Protein AF-A0A523PNM7-F1 (afdb_monomer_lite)

Secondary structure (DSSP, 8-state):
-----------------------HHHHHHHHHHHHHHHHHHHHHT-HHHHHHHHHHHHHHHHTSTTT-HHHHHHHHHHHHHHHHHHHHSS--SPPPTTTTTTT---TT--S---S--HHHHHHHHHHHHHHHHHHHHHHHHHHTSHHHHHTS-GGGTT--HHHHHHHHHHHHHHHHHHTT-HHHHHHHHHH-GGGGSHHHHHHHHHHTT--TTTHHHHHHHHHHHHHHTT-TTHHHHHHHHHHHHHHTTS---HHHHHHHHHIIIIISSEEEE--STT---B--TTSSB-TTT-PBPPS-PEEEETTS---

Structure (mmCIF, N/CA/C/O backbone):
data_AF-A0A523PNM7-F1
#
_entry.id   AF-A0A523PNM7-F1
#
loop_
_atom_site.group_PDB
_atom_site.id
_atom_site.type_symbol
_atom_site.label_atom_id
_atom_site.label_alt_id
_atom_site.label_comp_id
_atom_site.label_asym_id
_atom_site.label_entity_id
_atom_site.label_seq_id
_atom_site.pdbx_PDB_ins_code
_atom_site.Cartn_x
_atom_site.Cartn_y
_atom_site.Cartn_z
_atom_site.occupancy
_atom_site.B_iso_or_equiv
_atom_site.auth_seq_id
_atom_site.auth_comp_id
_atom_site.auth_asym_id
_atom_site.auth_atom_id
_atom_site.pdbx_PDB_model_num
ATOM 1 N N . MET A 1 1 ? 8.641 17.217 83.304 1.00 40.41 1 MET A N 1
ATOM 2 C CA . MET A 1 1 ? 8.695 15.743 83.173 1.00 40.41 1 MET A CA 1
ATOM 3 C C . MET A 1 1 ? 7.380 15.283 82.571 1.00 40.41 1 MET A C 1
ATOM 5 O O . MET A 1 1 ? 6.355 15.874 82.876 1.00 40.41 1 MET A O 1
ATOM 9 N N . GLN A 1 2 ? 7.464 14.371 81.608 1.00 33.19 2 GLN A N 1
ATOM 10 C CA . GLN A 1 2 ? 6.496 14.139 80.532 1.00 33.19 2 GLN A CA 1
ATOM 11 C C . GLN A 1 2 ? 5.105 13.686 81.014 1.00 33.19 2 GLN A C 1
ATOM 13 O O . GLN A 1 2 ? 4.985 12.707 81.744 1.00 33.19 2 GLN A O 1
ATOM 18 N N . SER A 1 3 ? 4.064 14.370 80.529 1.00 30.59 3 SER A N 1
ATOM 19 C CA . SER A 1 3 ? 2.666 13.931 80.585 1.00 30.59 3 SER A CA 1
ATOM 20 C C . SER A 1 3 ? 2.386 12.959 79.438 1.00 30.59 3 SER A C 1
ATOM 22 O O . SER A 1 3 ? 2.404 13.348 78.272 1.00 30.59 3 SER A O 1
ATOM 24 N N . THR A 1 4 ? 2.101 11.698 79.753 1.00 37.62 4 THR A N 1
ATOM 25 C CA . THR A 1 4 ? 1.586 10.718 78.788 1.00 37.62 4 THR A CA 1
ATOM 26 C C . THR A 1 4 ? 0.067 10.845 78.674 1.00 37.62 4 THR A C 1
ATOM 28 O O . THR A 1 4 ? -0.669 10.388 79.550 1.00 37.62 4 THR A O 1
ATOM 31 N N . LEU A 1 5 ? -0.400 11.453 77.583 1.00 35.81 5 LEU A N 1
ATOM 32 C CA . LEU A 1 5 ? -1.793 11.406 77.135 1.00 35.81 5 LEU A CA 1
ATOM 33 C C . LEU A 1 5 ? -2.110 9.995 76.611 1.00 35.81 5 LEU A C 1
ATOM 35 O O . LEU A 1 5 ? -1.524 9.538 75.630 1.00 35.81 5 LEU A O 1
ATOM 39 N N . ARG A 1 6 ? -3.043 9.297 77.269 1.00 36.78 6 ARG A N 1
ATOM 40 C CA . ARG A 1 6 ? -3.642 8.052 76.769 1.00 36.78 6 ARG A CA 1
ATOM 41 C C . ARG A 1 6 ? -4.734 8.405 75.760 1.00 36.78 6 ARG A C 1
ATOM 43 O O . ARG A 1 6 ? -5.781 8.917 76.138 1.00 36.78 6 ARG A O 1
ATOM 50 N N . ILE A 1 7 ? -4.488 8.115 74.487 1.00 41.31 7 ILE A N 1
ATOM 51 C CA . ILE A 1 7 ? -5.500 8.175 73.430 1.00 41.31 7 ILE A CA 1
ATOM 52 C C . ILE A 1 7 ? -6.329 6.889 73.509 1.00 41.31 7 ILE A C 1
ATOM 54 O O . ILE A 1 7 ? -5.804 5.786 73.336 1.00 41.31 7 ILE A O 1
ATOM 58 N N . HIS A 1 8 ? -7.624 7.026 73.793 1.00 33.53 8 HIS A N 1
ATOM 59 C CA . HIS A 1 8 ? -8.592 5.944 73.653 1.00 33.53 8 HIS A CA 1
ATOM 60 C C . HIS A 1 8 ? -8.710 5.559 72.173 1.00 33.53 8 HIS A C 1
ATOM 62 O O . HIS A 1 8 ? -9.058 6.383 71.330 1.00 33.53 8 HIS A O 1
ATOM 68 N N . ARG A 1 9 ? -8.415 4.294 71.858 1.00 35.88 9 ARG A N 1
ATOM 69 C CA . ARG A 1 9 ? -8.684 3.692 70.549 1.00 35.88 9 ARG A CA 1
ATOM 70 C C . ARG A 1 9 ? -10.199 3.570 70.368 1.00 35.88 9 ARG A C 1
ATOM 72 O O . ARG A 1 9 ? -10.808 2.662 70.925 1.00 35.88 9 ARG A O 1
ATOM 79 N N . ALA A 1 10 ? -10.792 4.472 69.594 1.00 36.44 10 ALA A N 1
ATOM 80 C CA . ALA A 1 10 ? -12.058 4.197 68.929 1.00 36.44 10 ALA A CA 1
ATOM 81 C C . ALA A 1 10 ? -11.774 3.238 67.756 1.00 36.44 10 ALA A C 1
ATOM 83 O O . ALA A 1 10 ? -10.825 3.485 67.005 1.00 36.44 10 ALA A O 1
ATOM 84 N N . PRO A 1 11 ? -12.528 2.142 67.580 1.00 41.19 11 PRO A N 1
ATOM 85 C CA . PRO A 1 11 ? -12.438 1.361 66.358 1.00 41.19 11 PRO A CA 1
ATOM 86 C C . PRO A 1 11 ? -12.953 2.228 65.204 1.00 41.19 11 PRO A C 1
ATOM 88 O O . PRO A 1 11 ? -14.135 2.568 65.152 1.00 41.19 11 PRO A O 1
ATOM 91 N N . LEU A 1 12 ? -12.051 2.609 64.292 1.00 36.72 12 LEU A N 1
ATOM 92 C CA . LEU A 1 12 ? -12.436 3.083 62.969 1.00 36.72 12 LEU A CA 1
ATOM 93 C C . LEU A 1 12 ? -13.211 1.945 62.299 1.00 36.72 12 LEU A C 1
ATOM 95 O O . LEU A 1 12 ? -12.631 0.955 61.855 1.00 36.72 12 LEU A O 1
ATOM 99 N N . LEU A 1 13 ? -14.531 2.097 62.241 1.00 36.25 13 LEU A N 1
ATOM 100 C CA . LEU A 1 13 ? -15.354 1.474 61.219 1.00 36.25 13 LEU A CA 1
ATOM 101 C C . LEU A 1 13 ? -14.823 1.972 59.871 1.00 36.25 13 LEU A C 1
ATOM 103 O O . LEU A 1 13 ? -15.144 3.073 59.428 1.00 36.25 13 LEU A O 1
ATOM 107 N N . LEU A 1 14 ? -13.966 1.162 59.249 1.00 39.97 14 LEU A N 1
ATOM 108 C CA . LEU A 1 14 ? -13.729 1.195 57.814 1.00 39.97 14 LEU A CA 1
ATOM 109 C C . LEU A 1 14 ? -15.073 0.882 57.155 1.00 39.97 14 LEU A C 1
ATOM 111 O O . LEU A 1 14 ? -15.425 -0.273 56.926 1.00 39.97 14 LEU A O 1
ATOM 115 N N . LEU A 1 15 ? -15.851 1.935 56.907 1.00 39.12 15 LEU A N 1
ATOM 116 C CA . LEU A 1 15 ? -16.871 1.934 55.877 1.00 39.12 15 LEU A CA 1
ATOM 117 C C . LEU A 1 15 ? -16.143 1.581 54.585 1.00 39.12 15 LEU A C 1
ATOM 119 O O . LEU A 1 15 ? -15.464 2.417 53.988 1.00 39.12 15 LEU A O 1
ATOM 123 N N . GLY A 1 16 ? -16.243 0.306 54.214 1.00 37.16 16 GLY A N 1
ATOM 124 C CA . GLY A 1 16 ? -15.960 -0.177 52.879 1.00 37.16 16 GLY A CA 1
ATOM 125 C C . GLY A 1 16 ? -16.891 0.547 51.922 1.00 37.16 16 GLY A C 1
ATOM 126 O O . GLY A 1 16 ? -17.973 0.066 51.601 1.00 37.16 16 GLY A O 1
ATOM 127 N N . LEU A 1 17 ? -16.469 1.735 51.500 1.00 41.38 17 LEU A N 1
ATOM 128 C CA . LEU A 1 17 ? -16.899 2.308 50.247 1.00 41.38 17 LEU A CA 1
ATOM 129 C C . LEU A 1 17 ? -16.397 1.340 49.185 1.00 41.38 17 LEU A C 1
ATOM 131 O O . LEU A 1 17 ? -15.216 1.325 48.840 1.00 41.38 17 LEU A O 1
ATOM 135 N N . GLY A 1 18 ? -17.312 0.486 48.733 1.00 39.19 18 GLY A N 1
ATOM 136 C CA . GLY A 1 18 ? -17.208 -0.159 47.443 1.00 39.19 18 GLY A CA 1
ATOM 137 C C . GLY A 1 18 ? -17.038 0.936 46.402 1.00 39.19 18 GLY A C 1
ATOM 138 O O . GLY A 1 18 ? -18.014 1.497 45.912 1.00 39.19 18 GLY A O 1
ATOM 139 N N . LEU A 1 19 ? -15.784 1.264 46.100 1.00 44.28 19 LEU A N 1
ATOM 140 C CA . LEU A 1 19 ? -15.416 1.899 44.851 1.00 44.28 19 LEU A CA 1
ATOM 141 C C . LEU A 1 19 ? -15.602 0.820 43.795 1.00 44.28 19 LEU A C 1
ATOM 143 O O . LEU A 1 19 ? -14.748 -0.026 43.552 1.00 44.28 19 LEU A O 1
ATOM 147 N N . THR A 1 20 ? -16.837 0.814 43.316 1.00 43.56 20 THR A N 1
ATOM 148 C CA . THR A 1 20 ? -17.338 0.271 42.067 1.00 43.56 20 THR A CA 1
ATOM 149 C C . THR A 1 20 ? -16.229 -0.168 41.119 1.00 43.56 20 THR A C 1
ATOM 151 O O . THR A 1 20 ? -15.611 0.640 40.428 1.00 43.56 20 THR A O 1
ATOM 154 N N . SER A 1 21 ? -16.069 -1.482 41.042 1.00 41.66 21 SER A N 1
ATOM 155 C CA . SER A 1 21 ? -15.924 -2.224 39.798 1.00 41.66 21 SER A CA 1
ATOM 156 C C . SER A 1 21 ? -16.922 -1.728 38.726 1.00 41.66 21 SER A C 1
ATOM 158 O O . SER A 1 21 ? -17.871 -2.420 38.383 1.00 41.66 21 SER A O 1
ATOM 160 N N . CYS A 1 22 ? -16.729 -0.517 38.191 1.00 46.62 22 CYS A N 1
ATOM 161 C CA . CYS A 1 22 ? -17.092 -0.191 36.810 1.00 46.62 22 CYS A CA 1
ATOM 162 C C . CYS A 1 22 ? -15.998 -0.834 35.955 1.00 46.62 22 CYS A C 1
ATOM 164 O O . CYS A 1 22 ? -15.032 -0.201 35.543 1.00 46.62 22 CYS A O 1
ATOM 166 N N . THR A 1 23 ? -16.066 -2.160 35.917 1.00 58.69 23 THR A N 1
ATOM 167 C CA . THR A 1 23 ? -15.015 -3.097 35.537 1.00 58.69 23 THR A CA 1
ATOM 168 C C . THR A 1 23 ? -14.771 -3.071 34.046 1.00 58.69 23 THR A C 1
ATOM 170 O O . THR A 1 23 ? -15.678 -2.795 33.274 1.00 58.69 23 THR A O 1
ATOM 173 N N . THR A 1 24 ? -13.553 -3.408 33.644 1.00 62.44 24 THR A N 1
ATOM 174 C CA . THR A 1 24 ? -13.040 -3.536 32.273 1.00 62.44 24 THR A CA 1
ATOM 175 C C . THR A 1 24 ? -14.061 -4.020 31.219 1.00 62.44 24 THR A C 1
ATOM 177 O O . THR A 1 24 ? -14.050 -3.543 30.093 1.00 62.44 24 THR A O 1
ATOM 180 N N . GLU A 1 25 ? -15.002 -4.893 31.592 1.00 68.56 25 GLU A N 1
ATOM 181 C CA . GLU A 1 25 ? -16.123 -5.394 30.777 1.00 68.56 25 GLU A CA 1
ATOM 182 C C . GLU A 1 25 ? -17.063 -4.316 30.196 1.00 68.56 25 GLU A C 1
ATOM 184 O O . GLU A 1 25 ? -17.460 -4.398 29.030 1.00 68.56 25 GLU A O 1
ATOM 189 N N . ALA A 1 26 ? -17.388 -3.269 30.960 1.00 73.69 26 ALA A N 1
ATOM 190 C CA . ALA A 1 26 ? -18.226 -2.173 30.463 1.00 73.69 26 ALA A CA 1
ATOM 191 C C . ALA A 1 26 ? -17.493 -1.349 29.389 1.00 73.69 26 ALA A C 1
ATOM 193 O O . ALA A 1 26 ? -18.095 -0.951 28.394 1.00 73.69 26 ALA A O 1
ATOM 194 N N . LEU A 1 27 ? -16.181 -1.150 29.561 1.00 73.19 27 LEU A N 1
ATOM 195 C CA . LEU A 1 27 ? -15.323 -0.463 28.591 1.00 73.19 27 LEU A CA 1
ATOM 196 C C . LEU A 1 27 ? -15.089 -1.312 27.336 1.00 73.19 27 LEU A C 1
ATOM 198 O O . LEU A 1 27 ? -15.094 -0.780 26.231 1.00 73.19 27 LEU A O 1
ATOM 202 N N . PHE A 1 28 ? -14.948 -2.631 27.483 1.00 77.50 28 PHE A N 1
ATOM 203 C CA . PHE A 1 28 ? -14.867 -3.561 26.355 1.00 77.50 28 PHE A CA 1
ATOM 204 C C . PHE A 1 28 ? -16.107 -3.505 25.466 1.00 77.50 28 PHE A C 1
ATOM 206 O O . PHE A 1 28 ? -15.987 -3.429 24.241 1.00 77.50 28 PHE A O 1
ATOM 213 N N . THR A 1 29 ? -17.282 -3.507 26.097 1.00 82.06 29 THR A N 1
ATOM 214 C CA . THR A 1 29 ? -18.572 -3.423 25.408 1.00 82.06 29 THR A CA 1
ATOM 215 C C . THR A 1 29 ? -18.735 -2.072 24.710 1.00 82.06 29 THR A C 1
ATOM 217 O O . THR A 1 29 ? -19.130 -2.037 23.547 1.00 82.06 29 THR A O 1
ATOM 220 N N . ASP A 1 30 ? -18.367 -0.974 25.378 1.00 86.50 30 ASP A N 1
ATOM 221 C CA . ASP A 1 30 ? -18.393 0.378 24.803 1.00 86.50 30 ASP A CA 1
ATOM 222 C C . ASP A 1 30 ? -17.452 0.505 23.593 1.00 86.50 30 ASP A C 1
ATOM 224 O O . ASP A 1 30 ? -17.865 0.942 22.521 1.00 86.50 30 ASP A O 1
ATOM 228 N N . ASN A 1 31 ? -16.206 0.036 23.713 1.00 88.00 31 ASN A N 1
ATOM 229 C CA . ASN A 1 31 ? -15.241 0.081 22.614 1.00 88.00 31 ASN A CA 1
ATOM 230 C C . ASN A 1 31 ? -15.672 -0.782 21.423 1.00 88.00 31 ASN A C 1
ATOM 232 O O . ASN A 1 31 ? -15.505 -0.376 20.271 1.00 88.00 31 ASN A O 1
ATOM 236 N N . ARG A 1 32 ? -16.248 -1.962 21.686 1.00 89.19 32 ARG A N 1
ATOM 237 C CA . ARG A 1 32 ? -16.811 -2.824 20.642 1.00 89.19 32 ARG A CA 1
ATOM 238 C C . ARG A 1 32 ? -17.970 -2.122 19.935 1.00 89.19 32 ARG A C 1
ATOM 240 O O . ARG A 1 32 ? -18.012 -2.134 18.710 1.00 89.19 32 ARG A O 1
ATOM 247 N N . ALA A 1 33 ? -18.863 -1.468 20.680 1.00 90.19 33 ALA A N 1
ATOM 248 C CA . ALA A 1 33 ? -19.985 -0.716 20.120 1.00 90.19 33 ALA A CA 1
ATOM 249 C C . ALA A 1 33 ? -19.533 0.498 19.288 1.00 90.19 33 ALA A C 1
ATOM 251 O O . ALA A 1 33 ? -20.108 0.768 18.235 1.00 90.19 33 ALA A O 1
ATOM 252 N N . LYS A 1 34 ? -18.471 1.199 19.701 1.00 91.00 34 LYS A N 1
ATOM 253 C CA . LYS A 1 34 ? -17.864 2.284 18.911 1.00 91.00 34 LYS A CA 1
ATOM 254 C C . LYS A 1 34 ? -17.225 1.780 17.622 1.00 91.00 34 LYS A C 1
ATOM 256 O O . LYS A 1 34 ? -17.451 2.361 16.568 1.00 91.00 34 LYS A O 1
ATOM 261 N N . LEU A 1 35 ? -16.471 0.677 17.676 1.00 93.25 35 LEU A N 1
ATOM 262 C CA . LEU A 1 35 ? -15.915 0.053 16.469 1.00 93.25 35 LEU A CA 1
ATOM 263 C C . LEU A 1 35 ? -17.021 -0.389 15.510 1.00 93.25 35 LEU A C 1
ATOM 265 O O . LEU A 1 35 ? -16.916 -0.144 14.315 1.00 93.25 35 LEU A O 1
ATOM 269 N N . GLN A 1 36 ? -18.081 -0.998 16.040 1.00 94.56 36 GLN A N 1
ATOM 270 C CA . GLN A 1 36 ? -19.276 -1.367 15.285 1.00 94.56 36 GLN A CA 1
ATOM 271 C C . GLN A 1 36 ? -19.895 -0.144 14.593 1.00 94.56 36 GLN A C 1
ATOM 273 O O . GLN A 1 36 ? -20.106 -0.152 13.386 1.00 94.56 36 GLN A O 1
ATOM 278 N N . THR A 1 37 ? -20.109 0.934 15.349 1.00 94.44 37 THR A N 1
ATOM 279 C CA . THR A 1 37 ? -20.681 2.186 14.835 1.00 94.44 37 THR A CA 1
ATOM 280 C C . THR A 1 37 ? -19.815 2.768 13.719 1.00 94.44 37 THR A C 1
ATOM 282 O O . THR A 1 37 ? -20.331 3.121 12.663 1.00 94.44 37 THR A O 1
ATOM 285 N N . ALA A 1 38 ? -18.493 2.798 13.912 1.00 93.25 38 ALA A N 1
ATOM 286 C CA . ALA A 1 38 ? -17.559 3.266 12.896 1.00 93.25 38 ALA A CA 1
ATOM 287 C C . ALA A 1 38 ? -17.598 2.400 11.624 1.00 93.25 38 ALA A C 1
ATOM 289 O O . ALA A 1 38 ? -17.505 2.941 10.525 1.00 93.25 38 ALA A O 1
ATOM 290 N N . TYR A 1 39 ? -17.762 1.077 11.742 1.00 93.75 39 TYR A N 1
ATOM 291 C CA . TYR A 1 39 ? -17.967 0.200 10.582 1.00 93.75 39 TYR A CA 1
ATOM 292 C C . TYR A 1 39 ? -19.236 0.542 9.816 1.00 93.75 39 TYR A C 1
ATOM 294 O O . TYR A 1 39 ? -19.177 0.750 8.606 1.00 93.75 39 TYR A O 1
ATOM 302 N N . ASP A 1 40 ? -20.359 0.637 10.524 1.00 94.00 40 ASP A N 1
ATOM 303 C CA . ASP A 1 40 ? -21.653 0.918 9.906 1.00 94.00 40 ASP A CA 1
ATOM 304 C C . ASP A 1 40 ? -21.639 2.285 9.200 1.00 94.00 40 ASP A C 1
ATOM 306 O O . ASP A 1 40 ? -22.179 2.434 8.104 1.00 94.00 40 ASP A O 1
ATOM 310 N N . GLN A 1 41 ? -20.946 3.268 9.782 1.00 91.94 41 GLN A N 1
ATOM 311 C CA . GLN A 1 41 ? -20.722 4.585 9.185 1.00 91.94 41 GLN A CA 1
ATOM 312 C C . GLN A 1 41 ? -19.841 4.522 7.930 1.00 91.94 41 GLN A C 1
ATOM 314 O O . GLN A 1 41 ? -20.164 5.160 6.928 1.00 91.94 41 GLN A O 1
ATOM 319 N N . ILE A 1 42 ? -18.757 3.735 7.934 1.00 90.44 42 ILE A N 1
ATOM 320 C CA . ILE A 1 42 ? -17.926 3.514 6.736 1.00 90.44 42 ILE A CA 1
ATOM 321 C C . ILE A 1 42 ? -18.769 2.912 5.607 1.00 90.44 42 ILE A C 1
ATOM 323 O O . ILE A 1 42 ? -18.697 3.395 4.475 1.00 90.44 42 ILE A O 1
ATOM 327 N N . ASP A 1 43 ? -19.590 1.907 5.912 1.00 90.06 43 ASP A N 1
ATOM 328 C CA . ASP A 1 43 ? -20.467 1.254 4.936 1.00 90.06 43 ASP A CA 1
ATOM 329 C C . ASP A 1 43 ? -21.563 2.201 4.416 1.00 90.06 43 ASP A C 1
ATOM 331 O O . ASP A 1 43 ? -21.922 2.154 3.235 1.00 90.06 43 ASP A O 1
ATOM 335 N N . ALA A 1 44 ? -22.057 3.108 5.264 1.00 89.69 44 ALA A N 1
ATOM 336 C CA . ALA A 1 44 ? -23.005 4.159 4.894 1.00 89.69 44 ALA A CA 1
ATOM 337 C C . ALA A 1 44 ? -22.367 5.342 4.132 1.00 89.69 44 ALA A C 1
ATOM 339 O O . ALA A 1 44 ? -23.084 6.153 3.543 1.00 89.69 44 ALA A O 1
ATOM 340 N N . GLY A 1 45 ? -21.033 5.446 4.109 1.00 84.38 45 GLY A N 1
ATOM 341 C CA . GLY A 1 45 ? -20.297 6.573 3.526 1.00 84.38 45 GLY A CA 1
ATOM 342 C C . GLY A 1 45 ? -20.185 7.808 4.435 1.00 84.38 45 GLY A C 1
ATOM 343 O O . GLY A 1 45 ? -19.788 8.876 3.966 1.00 84.38 45 GLY A O 1
ATOM 344 N N . GLU A 1 46 ? -20.500 7.668 5.722 1.00 85.81 46 GLU A N 1
ATOM 345 C CA . GLU A 1 46 ? -20.389 8.676 6.790 1.00 85.81 46 GLU A CA 1
ATOM 346 C C . GLU A 1 46 ? -18.951 8.710 7.347 1.00 85.81 46 GLU A C 1
ATOM 348 O O . GLU A 1 46 ? -18.661 8.395 8.502 1.00 85.81 46 GLU A O 1
ATOM 353 N N . PHE A 1 47 ? -17.986 9.006 6.471 1.00 84.94 47 PHE A N 1
ATOM 354 C CA . PHE A 1 47 ? -16.566 8.829 6.786 1.00 84.94 47 PHE A CA 1
ATOM 355 C C . PHE A 1 47 ? -16.019 9.828 7.819 1.00 84.94 47 PHE A C 1
ATOM 357 O O . PHE A 1 47 ? -15.024 9.522 8.484 1.00 84.94 47 PHE A O 1
ATOM 364 N N . GLU A 1 48 ? -16.603 11.025 7.932 1.00 83.25 48 GLU A N 1
ATOM 365 C CA . GLU A 1 48 ? -16.168 12.036 8.908 1.00 83.25 48 GLU A CA 1
ATOM 366 C C . GLU A 1 48 ? -16.549 11.603 10.326 1.00 83.25 48 GLU A C 1
ATOM 368 O O . GLU A 1 48 ? -15.714 11.634 11.233 1.00 83.25 48 GLU A O 1
ATOM 373 N N . GLU A 1 49 ? -17.774 11.111 10.486 1.00 83.81 49 GLU A N 1
ATOM 374 C CA . GLU A 1 49 ? -18.300 10.539 11.717 1.00 83.81 49 GLU A CA 1
ATOM 375 C C . GLU A 1 49 ? -17.504 9.292 12.125 1.00 83.81 49 GLU A C 1
ATOM 377 O O . GLU A 1 49 ? -17.017 9.222 13.255 1.00 83.81 49 GLU A O 1
ATOM 382 N N . ALA A 1 50 ? -17.248 8.376 11.182 1.00 89.25 50 ALA A N 1
ATOM 383 C CA . ALA A 1 50 ? -16.421 7.196 11.439 1.00 89.25 50 ALA A CA 1
ATOM 384 C C . ALA A 1 50 ? -15.005 7.571 11.897 1.00 89.25 50 ALA A C 1
ATOM 386 O O . ALA A 1 50 ? -14.473 7.003 12.850 1.00 89.25 50 ALA A O 1
ATOM 387 N N . THR A 1 51 ? -14.382 8.553 11.237 1.00 87.81 51 THR A N 1
ATOM 388 C CA . THR A 1 51 ? -13.046 9.048 11.606 1.00 87.81 51 THR A CA 1
ATOM 389 C C . THR A 1 51 ? -13.035 9.569 13.042 1.00 87.81 51 THR A C 1
ATOM 391 O O . THR A 1 51 ? -12.126 9.246 13.807 1.00 87.81 51 THR A O 1
ATOM 394 N N . TRP A 1 52 ? -14.056 10.337 13.424 1.00 84.62 52 TRP A N 1
ATOM 395 C CA . TRP A 1 52 ? -14.184 10.890 14.767 1.00 84.62 52 TRP A CA 1
ATOM 396 C C . TRP A 1 52 ? -14.296 9.800 15.842 1.00 84.62 52 TRP A C 1
ATOM 398 O O . TRP A 1 52 ? -13.562 9.851 16.832 1.00 84.62 52 TRP A O 1
ATOM 408 N N . GLU A 1 53 ? -15.145 8.791 15.633 1.00 87.69 53 GLU A N 1
ATOM 409 C CA . GLU A 1 53 ? -15.293 7.654 16.556 1.00 87.69 53 GLU A CA 1
ATOM 410 C C . GLU A 1 53 ? -13.973 6.880 16.732 1.00 87.69 53 GLU A C 1
ATOM 412 O O . GLU A 1 53 ? -13.550 6.571 17.852 1.00 87.69 53 GLU A O 1
ATOM 417 N N . LEU A 1 54 ? -13.261 6.624 15.630 1.00 90.75 54 LEU A N 1
ATOM 418 C CA . LEU A 1 54 ? -11.983 5.905 15.639 1.00 90.75 54 LEU A CA 1
ATOM 419 C C . LEU A 1 54 ? -10.868 6.697 16.337 1.00 90.75 54 LEU A C 1
ATOM 421 O O . LEU A 1 54 ? -10.080 6.127 17.095 1.00 90.75 54 LEU A O 1
ATOM 425 N N . GLU A 1 55 ? -10.798 8.011 16.121 1.00 86.75 55 GLU A N 1
ATOM 426 C CA . GLU A 1 55 ? -9.848 8.882 16.816 1.00 86.75 55 GLU A CA 1
ATOM 427 C C . GLU A 1 55 ? -10.125 8.929 18.326 1.00 86.75 55 GLU A C 1
ATOM 429 O O . GLU A 1 55 ? -9.186 8.889 19.126 1.00 86.75 55 GLU A O 1
ATOM 434 N N . GLN A 1 56 ? -11.397 8.985 18.739 1.00 83.19 56 GLN A N 1
ATOM 435 C CA . GLN A 1 56 ? -11.757 8.939 20.158 1.00 83.19 56 GLN A CA 1
ATOM 436 C C . GLN A 1 56 ? -11.330 7.628 20.815 1.00 83.19 56 GLN A C 1
ATOM 438 O O . GLN A 1 56 ? -10.748 7.662 21.902 1.00 83.19 56 GLN A O 1
ATOM 443 N N . LEU A 1 57 ? -11.563 6.494 20.145 1.00 84.75 57 LEU A N 1
ATOM 444 C CA . LEU A 1 57 ? -11.097 5.184 20.598 1.00 84.75 57 LEU A CA 1
ATOM 445 C C . LEU A 1 57 ? -9.583 5.177 20.817 1.00 84.75 57 LEU A C 1
ATOM 447 O O . LEU A 1 57 ? -9.116 4.745 21.870 1.00 84.75 57 LEU A O 1
ATOM 451 N N . ILE A 1 58 ? -8.814 5.704 19.860 1.00 84.25 58 ILE A N 1
ATOM 452 C CA . ILE A 1 58 ? -7.354 5.786 19.965 1.00 84.25 58 ILE A CA 1
ATOM 453 C C . ILE A 1 58 ? -6.937 6.641 21.172 1.00 84.25 58 ILE A C 1
ATOM 455 O O . ILE A 1 58 ? -6.177 6.159 22.010 1.00 84.25 58 ILE A O 1
ATOM 459 N N . VAL A 1 59 ? -7.475 7.854 21.330 1.00 81.12 59 VAL A N 1
ATOM 460 C CA . VAL A 1 59 ? -7.111 8.764 22.437 1.00 81.12 59 VAL A CA 1
ATOM 461 C C . VAL A 1 59 ? -7.500 8.201 23.808 1.00 81.12 59 VAL A C 1
ATOM 463 O O . VAL A 1 59 ? -6.715 8.252 24.759 1.00 81.12 59 VAL A O 1
ATOM 466 N N . GLN A 1 60 ? -8.702 7.634 23.936 1.00 74.38 60 GLN A N 1
ATOM 467 C CA . GLN A 1 60 ? -9.157 7.012 25.184 1.00 74.38 60 GLN A CA 1
ATOM 468 C C . GLN A 1 60 ? -8.212 5.878 25.602 1.00 74.38 60 GLN A C 1
ATOM 470 O O . GLN A 1 60 ? -7.897 5.707 26.779 1.00 74.38 60 GLN A O 1
ATOM 475 N N . SER A 1 61 ? -7.700 5.146 24.620 1.00 67.94 61 SER A N 1
ATOM 476 C CA . SER A 1 61 ? -6.843 3.994 24.837 1.00 67.94 61 SER A CA 1
ATOM 477 C C . SER A 1 61 ? -5.393 4.318 25.225 1.00 67.94 61 SER A C 1
ATOM 479 O O . SER A 1 61 ? -4.706 3.454 25.771 1.00 67.94 61 SER A O 1
ATOM 481 N N . GLU A 1 62 ? -4.922 5.549 24.992 1.00 68.00 62 GLU A N 1
ATOM 482 C CA . GLU A 1 62 ? -3.597 6.003 25.447 1.00 68.00 62 GLU A CA 1
ATOM 483 C C . GLU A 1 62 ? -3.504 6.054 26.979 1.00 68.00 62 GLU A C 1
ATOM 485 O O . GLU A 1 62 ? -2.418 5.934 27.543 1.00 68.00 62 GLU A O 1
ATOM 490 N N . HIS A 1 63 ? -4.647 6.179 27.660 1.00 67.62 63 HIS A N 1
ATOM 491 C CA . HIS A 1 63 ? -4.731 6.255 29.117 1.00 67.62 63 HIS A CA 1
ATOM 492 C C . HIS A 1 63 ? -4.739 4.868 29.787 1.00 67.62 63 HIS A C 1
ATOM 494 O O . HIS A 1 63 ? -4.424 4.762 30.971 1.00 67.62 63 HIS A O 1
ATOM 500 N N . GLU A 1 64 ? -5.051 3.800 29.041 1.00 67.00 64 GLU A N 1
ATOM 501 C CA . GLU A 1 64 ? -5.066 2.408 29.520 1.00 67.00 64 GLU A CA 1
ATOM 502 C C . GLU A 1 64 ? -4.523 1.438 28.449 1.00 67.00 64 GLU A C 1
ATOM 504 O O . GLU A 1 64 ? -5.258 0.595 27.919 1.00 67.00 64 GLU A O 1
ATOM 509 N N . PRO A 1 65 ? -3.231 1.537 28.088 1.00 63.59 65 PRO A N 1
ATOM 510 C CA . PRO A 1 65 ? -2.755 0.955 26.847 1.00 63.59 65 PRO A CA 1
ATOM 511 C C . PRO A 1 65 ? -2.710 -0.574 26.817 1.00 63.59 65 PRO A C 1
ATOM 513 O O . PRO A 1 65 ? -2.829 -1.157 25.741 1.00 63.59 65 PRO A O 1
ATOM 516 N N . GLU A 1 66 ? -2.553 -1.213 27.970 1.00 66.62 66 GLU A N 1
ATOM 517 C CA . GLU A 1 66 ? -2.406 -2.669 28.085 1.00 66.62 66 GLU A CA 1
ATOM 518 C C . GLU A 1 66 ? -3.749 -3.412 28.038 1.00 66.62 66 GLU A C 1
ATOM 520 O O . GLU A 1 66 ? -3.781 -4.629 27.892 1.00 66.62 66 GLU A O 1
ATOM 525 N N . ARG A 1 67 ? -4.876 -2.698 28.158 1.00 67.00 67 ARG A N 1
ATOM 526 C CA . ARG A 1 67 ? -6.196 -3.323 28.318 1.00 67.00 67 ARG A CA 1
ATOM 527 C C . ARG A 1 67 ? -6.949 -3.561 27.012 1.00 67.00 67 ARG A C 1
ATOM 529 O O . ARG A 1 67 ? -7.840 -4.398 27.008 1.00 67.00 67 ARG A O 1
ATOM 536 N N . TYR A 1 68 ? -6.602 -2.882 25.913 1.00 78.69 68 TYR A N 1
ATOM 537 C CA . TYR A 1 68 ? -7.385 -2.918 24.661 1.00 78.69 68 TYR A CA 1
ATOM 538 C C . TYR A 1 68 ? -6.534 -3.034 23.378 1.00 78.69 68 TYR A C 1
ATOM 540 O O . TYR A 1 68 ? -6.812 -2.332 22.399 1.00 78.69 68 TYR A O 1
ATOM 548 N N . PRO A 1 69 ? -5.481 -3.874 23.336 1.00 86.38 69 PRO A N 1
ATOM 549 C CA . PRO A 1 69 ? -4.516 -3.857 22.235 1.00 86.38 69 PRO A CA 1
ATOM 550 C C . PRO A 1 69 ? -5.157 -4.156 20.870 1.00 86.38 69 PRO A C 1
ATOM 552 O O . PRO A 1 69 ? -4.860 -3.473 19.890 1.00 86.38 69 PRO A O 1
ATOM 555 N N . LEU A 1 70 ? -6.097 -5.106 20.813 1.00 89.19 70 LEU A N 1
ATOM 556 C CA . LEU A 1 70 ? -6.764 -5.516 19.576 1.00 89.19 70 LEU A CA 1
ATOM 557 C C . LEU A 1 70 ? -7.721 -4.440 19.027 1.00 89.19 70 LEU A C 1
ATOM 559 O O . LEU A 1 70 ? -7.622 -4.067 17.860 1.00 89.19 70 LEU A O 1
ATOM 563 N N . GLN A 1 71 ? -8.595 -3.876 19.867 1.00 90.12 71 GLN A N 1
ATOM 564 C CA . GLN A 1 71 ? -9.562 -2.845 19.456 1.00 90.12 71 GLN A CA 1
ATOM 565 C C . GLN A 1 71 ? -8.865 -1.564 18.971 1.00 90.12 71 GLN A C 1
ATOM 567 O O . GLN A 1 71 ? -9.244 -0.980 17.957 1.00 90.12 71 GLN A O 1
ATOM 572 N N . ARG A 1 72 ? -7.787 -1.165 19.651 1.00 89.19 72 ARG A N 1
ATOM 573 C CA . ARG A 1 72 ? -6.930 -0.046 19.241 1.00 89.19 72 ARG A CA 1
ATOM 574 C C . ARG A 1 72 ? -6.268 -0.260 17.896 1.00 89.19 72 ARG A C 1
ATOM 576 O O . ARG A 1 72 ? -6.223 0.646 17.067 1.00 89.19 72 ARG A O 1
ATOM 583 N N . TYR A 1 73 ? -5.709 -1.450 17.712 1.00 93.50 73 TYR A N 1
ATOM 584 C CA . TYR A 1 73 ? -5.048 -1.809 16.474 1.00 93.50 73 TYR A CA 1
ATOM 585 C C . TYR A 1 73 ? -6.039 -1.751 15.309 1.00 93.50 73 TYR A C 1
ATOM 587 O O . TYR A 1 73 ? -5.746 -1.138 14.283 1.00 93.50 73 TYR A O 1
ATOM 595 N N . VAL A 1 74 ? -7.237 -2.316 15.494 1.00 94.44 74 VAL A N 1
ATOM 596 C CA . VAL A 1 74 ? -8.323 -2.242 14.510 1.00 94.44 74 VAL A CA 1
ATOM 597 C C . VAL A 1 74 ? -8.712 -0.794 14.228 1.00 94.44 74 VAL A C 1
ATOM 599 O O . VAL A 1 74 ? -8.837 -0.431 13.060 1.00 94.44 74 VAL A O 1
ATOM 602 N N . ALA A 1 75 ? -8.827 0.052 15.257 1.00 93.81 75 ALA A N 1
ATOM 603 C CA . ALA A 1 75 ? -9.139 1.465 15.069 1.00 93.81 75 ALA A CA 1
ATOM 604 C C . ALA A 1 75 ? -8.075 2.187 14.223 1.00 93.81 75 ALA A C 1
ATOM 606 O O . ALA A 1 75 ? -8.405 2.882 13.262 1.00 93.81 75 ALA A O 1
ATOM 607 N N . ALA A 1 76 ? -6.789 1.966 14.518 1.00 93.94 76 ALA A N 1
ATOM 608 C CA . ALA A 1 76 ? -5.680 2.528 13.749 1.00 93.94 76 ALA A CA 1
ATOM 609 C C . ALA A 1 76 ? -5.656 2.020 12.296 1.00 93.94 76 ALA A C 1
ATOM 611 O O . ALA A 1 76 ? -5.397 2.794 11.371 1.00 93.94 76 ALA A O 1
ATOM 612 N N . TRP A 1 77 ? -5.956 0.737 12.080 1.00 96.06 77 TRP A N 1
ATOM 613 C CA . TRP A 1 77 ? -6.059 0.148 10.747 1.00 96.06 77 TRP A CA 1
ATOM 614 C C . TRP A 1 77 ? -7.221 0.731 9.936 1.00 96.06 77 TRP A C 1
ATOM 616 O O . TRP A 1 77 ? -7.003 1.152 8.799 1.00 96.06 77 TRP A O 1
ATOM 626 N N . LEU A 1 78 ? -8.419 0.833 10.514 1.00 95.00 78 LEU A N 1
ATOM 627 C CA . LEU A 1 78 ? -9.576 1.463 9.870 1.00 95.00 78 LEU A CA 1
ATOM 628 C C . LEU A 1 78 ? -9.313 2.927 9.529 1.00 95.00 78 LEU A C 1
ATOM 630 O O . LEU A 1 78 ? -9.560 3.355 8.403 1.00 95.00 78 LEU A O 1
ATOM 634 N N . LEU A 1 79 ? -8.736 3.677 10.466 1.00 93.56 79 LEU A N 1
ATOM 635 C CA . LEU A 1 79 ? -8.394 5.078 10.259 1.00 93.56 79 LEU A CA 1
ATOM 636 C C . LEU A 1 79 ? -7.377 5.243 9.115 1.00 93.56 79 LEU A C 1
ATOM 638 O O . LEU A 1 79 ? -7.530 6.109 8.251 1.00 93.56 79 LEU A O 1
ATOM 642 N N . ALA A 1 80 ? -6.367 4.367 9.051 1.00 93.69 80 ALA A N 1
ATOM 643 C CA . ALA A 1 80 ? -5.423 4.339 7.937 1.00 93.69 80 ALA A CA 1
ATOM 644 C C . ALA A 1 80 ? -6.106 3.993 6.602 1.00 93.69 80 ALA A C 1
ATOM 646 O O . ALA A 1 80 ? -5.743 4.577 5.579 1.00 93.69 80 ALA A O 1
ATOM 647 N N . ARG A 1 81 ? -7.092 3.082 6.589 1.00 92.56 81 ARG A N 1
ATOM 648 C CA . ARG A 1 81 ? -7.880 2.741 5.389 1.00 92.56 81 ARG A CA 1
ATOM 649 C C . ARG A 1 81 ? -8.667 3.937 4.873 1.00 92.56 81 ARG A C 1
ATOM 651 O O . ARG A 1 81 ? -8.476 4.328 3.724 1.00 92.56 81 ARG A O 1
ATOM 658 N N . ILE A 1 82 ? -9.462 4.562 5.740 1.00 91.06 82 ILE A N 1
ATOM 659 C CA . ILE A 1 82 ? -10.291 5.729 5.414 1.00 91.06 82 ILE A CA 1
ATOM 660 C C . ILE A 1 82 ? -9.435 6.850 4.814 1.00 91.06 82 ILE A C 1
ATOM 662 O O . ILE A 1 82 ? -9.741 7.373 3.742 1.00 91.06 82 ILE A O 1
ATOM 666 N N . HIS A 1 83 ? -8.305 7.183 5.446 1.00 89.62 83 HIS A N 1
ATOM 667 C CA . HIS A 1 83 ? -7.413 8.217 4.923 1.00 89.62 83 HIS A CA 1
ATOM 668 C C . HIS A 1 83 ? -6.655 7.799 3.660 1.00 89.62 83 HIS A C 1
ATOM 670 O O . HIS A 1 83 ? -6.369 8.648 2.811 1.00 89.62 83 HIS A O 1
ATOM 676 N N . THR A 1 84 ? -6.348 6.512 3.492 1.00 89.81 84 THR A N 1
ATOM 677 C CA . THR A 1 84 ? -5.751 6.000 2.252 1.00 89.81 84 THR A CA 1
ATOM 678 C C . THR A 1 84 ? -6.721 6.204 1.099 1.00 89.81 84 THR A C 1
ATOM 680 O O . THR A 1 84 ? -6.346 6.824 0.100 1.00 89.81 84 THR A O 1
ATOM 683 N N . ASP A 1 85 ? -7.976 5.798 1.274 1.00 86.44 85 ASP A N 1
ATOM 684 C CA . ASP A 1 85 ? -9.023 5.951 0.271 1.00 86.44 85 ASP A CA 1
ATOM 685 C C . ASP A 1 85 ? -9.349 7.425 0.009 1.00 86.44 85 ASP A C 1
ATOM 687 O O . ASP A 1 85 ? -9.440 7.819 -1.151 1.00 86.44 85 ASP A O 1
ATOM 691 N N . ALA A 1 86 ? -9.400 8.283 1.033 1.00 82.38 86 ALA A N 1
ATOM 692 C CA . ALA A 1 86 ? -9.589 9.726 0.846 1.00 82.38 86 ALA A CA 1
ATOM 693 C C . ALA A 1 86 ? -8.417 10.396 0.119 1.00 82.38 86 ALA A C 1
ATOM 695 O O . ALA A 1 86 ? -8.605 11.360 -0.623 1.00 82.38 86 ALA A O 1
ATOM 696 N N . SER A 1 87 ? -7.196 9.885 0.299 1.00 82.44 87 SER A N 1
ATOM 697 C CA . SER A 1 87 ? -6.020 10.402 -0.403 1.00 82.44 87 SER A CA 1
ATOM 698 C C . SER A 1 87 ? -5.929 9.936 -1.861 1.00 82.44 87 SER A C 1
ATOM 700 O O . SER A 1 87 ? -5.254 10.593 -2.667 1.00 82.44 87 SER A O 1
ATOM 702 N N . LEU A 1 88 ? -6.506 8.773 -2.184 1.00 78.06 88 LEU A N 1
ATOM 703 C CA . LEU A 1 88 ? -6.387 8.091 -3.480 1.00 78.06 88 LEU A CA 1
ATOM 704 C C . LEU A 1 88 ? -7.635 8.241 -4.360 1.00 78.06 88 LEU A C 1
ATOM 706 O O . LEU A 1 88 ? -7.514 8.215 -5.584 1.00 78.06 88 LEU A O 1
ATOM 710 N N . GLY A 1 89 ? -8.809 8.397 -3.752 1.00 65.62 89 GLY A N 1
ATOM 711 C CA . GLY A 1 89 ? -10.050 8.831 -4.378 1.00 65.62 89 GLY A CA 1
ATOM 712 C C . GLY A 1 89 ? -10.119 10.354 -4.433 1.00 65.62 89 GLY A C 1
ATOM 713 O O . GLY A 1 89 ? -9.271 11.058 -3.886 1.00 65.62 89 GLY A O 1
ATOM 714 N N . ARG A 1 90 ? -11.127 10.905 -5.115 1.00 59.03 90 ARG A N 1
ATOM 715 C CA . ARG A 1 90 ? -11.418 12.340 -4.972 1.00 59.03 90 ARG A CA 1
ATOM 716 C C . ARG A 1 90 ? -11.586 12.618 -3.476 1.00 59.03 90 ARG A C 1
ATOM 718 O O . ARG A 1 90 ? -12.316 11.854 -2.849 1.00 59.03 90 ARG A O 1
ATOM 725 N N . PRO A 1 91 ? -10.931 13.644 -2.915 1.00 60.53 91 PRO A N 1
ATOM 726 C CA . PRO A 1 91 ? -10.981 13.865 -1.481 1.00 60.53 91 PRO A CA 1
ATOM 727 C C . PRO A 1 91 ? -12.437 14.100 -1.061 1.00 60.53 91 PRO A C 1
ATOM 729 O O . PRO A 1 91 ? -13.050 15.090 -1.460 1.00 60.53 91 PRO A O 1
ATOM 732 N N . PHE A 1 92 ? -12.995 13.114 -0.357 1.00 63.31 92 PHE A N 1
ATOM 733 C CA . PHE A 1 92 ? -14.384 13.079 0.110 1.00 63.31 92 PHE A CA 1
ATOM 734 C C . PHE A 1 92 ? -14.493 13.456 1.586 1.00 63.31 92 PHE A C 1
ATOM 736 O O . PHE A 1 92 ? -15.536 13.929 2.015 1.00 63.31 92 PHE A O 1
ATOM 743 N N . LEU A 1 93 ? -13.405 13.283 2.335 1.00 58.31 93 LEU A N 1
ATOM 744 C CA . LEU A 1 93 ? -13.243 13.831 3.671 1.00 58.31 93 LEU A CA 1
ATOM 745 C C . LEU A 1 93 ? -12.797 15.282 3.555 1.00 58.31 93 LEU A C 1
ATOM 747 O O . LEU A 1 93 ? -11.874 15.588 2.791 1.00 58.31 93 LEU A O 1
ATOM 751 N N . THR A 1 94 ? -13.406 16.167 4.341 1.00 58.31 94 THR A N 1
ATOM 752 C CA . THR A 1 94 ? -12.762 17.442 4.659 1.00 58.31 94 THR A CA 1
ATOM 753 C C . THR A 1 94 ? -11.469 17.189 5.452 1.00 58.31 94 THR A C 1
ATOM 755 O O . THR A 1 94 ? -11.232 16.091 5.965 1.00 58.31 94 THR A O 1
ATOM 758 N N . GLU A 1 95 ? -10.554 18.166 5.492 1.00 54.19 95 GLU A N 1
ATOM 759 C CA . GLU A 1 95 ? -9.334 18.014 6.296 1.00 54.19 95 GLU A CA 1
ATOM 760 C C . GLU A 1 95 ? -9.734 17.735 7.748 1.00 54.19 95 GLU A C 1
ATOM 762 O O . GLU A 1 95 ? -10.372 18.581 8.374 1.00 54.19 95 GLU A O 1
ATOM 767 N N . SER A 1 96 ? -9.367 16.563 8.286 1.00 41.41 96 SER A N 1
ATOM 768 C CA . SER A 1 96 ? -9.577 16.298 9.710 1.00 41.41 96 SER A CA 1
ATOM 769 C C . SER A 1 96 ? -8.819 17.380 10.489 1.00 41.41 96 SER A C 1
ATOM 771 O O . SER A 1 96 ? -7.604 17.518 10.294 1.00 41.41 96 SER A O 1
ATOM 773 N N . PRO A 1 97 ? -9.478 18.115 11.405 1.00 41.78 97 PRO A N 1
ATOM 774 C CA . PRO A 1 97 ? -8.814 19.058 12.305 1.00 41.78 97 PRO A CA 1
ATOM 775 C C . PRO A 1 97 ? -7.665 18.417 13.104 1.00 41.78 97 PRO A C 1
ATOM 777 O O . PRO A 1 97 ? -6.821 19.123 13.655 1.00 41.78 97 PRO A O 1
ATOM 780 N N . ARG A 1 98 ? -7.635 17.078 13.174 1.00 43.19 98 ARG A N 1
ATOM 781 C CA . ARG A 1 98 ? -6.693 16.258 13.940 1.00 43.19 98 ARG A CA 1
ATOM 782 C C . ARG A 1 98 ? -5.712 15.444 13.094 1.00 43.19 98 ARG A C 1
ATOM 784 O O . ARG A 1 98 ? -4.707 14.984 13.631 1.00 43.19 98 ARG A O 1
ATOM 791 N N . ALA A 1 99 ? -5.868 15.397 11.766 1.00 39.69 99 ALA A N 1
ATOM 792 C CA . ALA A 1 99 ? -4.833 14.888 10.849 1.00 39.69 99 ALA A CA 1
ATOM 793 C C . ALA A 1 99 ? -3.517 15.704 10.901 1.00 39.69 99 ALA A C 1
ATOM 795 O O . ALA A 1 99 ? -2.523 15.327 10.281 1.00 39.69 99 ALA A O 1
ATOM 796 N N . GLY A 1 100 ? -3.497 16.803 11.667 1.00 39.03 100 GLY A N 1
ATOM 797 C CA . GLY A 1 100 ? -2.305 17.555 12.048 1.00 39.03 100 GLY A CA 1
ATOM 798 C C . GLY A 1 100 ? -1.856 17.418 13.511 1.00 39.03 100 GLY A C 1
ATOM 799 O O . GLY A 1 100 ? -0.830 17.990 13.842 1.00 39.03 100 GLY A O 1
ATOM 800 N N . THR A 1 101 ? -2.545 16.705 14.413 1.00 35.97 101 THR A N 1
ATOM 801 C CA . THR A 1 101 ? -2.292 16.831 15.872 1.00 35.97 101 THR A CA 1
ATOM 802 C C . THR A 1 101 ? -1.382 15.773 16.503 1.00 35.97 101 THR A C 1
ATOM 804 O O . THR A 1 101 ? -1.148 15.815 17.708 1.00 35.97 101 THR A O 1
ATOM 807 N N . GLY A 1 102 ? -0.788 14.872 15.723 1.00 34.59 102 GLY A N 1
ATOM 808 C CA . GLY A 1 102 ? 0.278 13.989 16.205 1.00 34.59 102 GLY A CA 1
ATOM 809 C C . GLY A 1 102 ? 1.657 14.619 15.996 1.00 34.59 102 GLY A C 1
ATOM 810 O O . GLY A 1 102 ? 2.256 14.421 14.946 1.00 34.59 102 GLY A O 1
ATOM 811 N N . VAL A 1 103 ? 2.171 15.355 16.991 1.00 35.09 103 VAL A N 1
ATOM 812 C CA . VAL A 1 103 ? 3.519 15.991 17.071 1.00 35.09 103 VAL A CA 1
ATOM 813 C C . VAL A 1 103 ? 3.676 17.395 16.449 1.00 35.09 103 VAL A C 1
ATOM 815 O O . VAL A 1 103 ? 4.604 18.109 16.826 1.00 35.09 103 VAL A O 1
ATOM 818 N N . PHE A 1 104 ? 2.743 17.895 15.634 1.00 34.47 104 PHE A N 1
ATOM 819 C CA . PHE A 1 104 ? 2.755 19.301 15.195 1.00 34.47 104 PHE A CA 1
ATOM 820 C C . PHE A 1 104 ? 1.511 20.042 15.678 1.00 34.47 104 PHE A C 1
ATOM 822 O O . PHE A 1 104 ? 0.490 20.094 15.010 1.00 34.47 104 PHE A O 1
ATOM 829 N N . SER A 1 105 ? 1.604 20.678 16.846 1.00 29.17 105 SER A N 1
ATOM 830 C CA . SER A 1 105 ? 0.634 21.703 17.235 1.00 29.17 105 SER A CA 1
ATOM 831 C C . SER A 1 105 ? 0.660 22.831 16.193 1.00 29.17 105 SER A C 1
ATOM 833 O O . SER A 1 105 ? 1.477 23.746 16.273 1.00 29.17 105 SER A O 1
ATOM 835 N N . LEU A 1 106 ? -0.228 22.777 15.198 1.00 35.41 106 LEU A N 1
ATOM 836 C CA . LEU A 1 106 ? -0.597 23.921 14.361 1.00 35.41 106 LEU A CA 1
ATOM 837 C C . LEU A 1 106 ? -1.533 24.835 15.165 1.00 35.41 106 LEU A C 1
ATOM 839 O O . LEU A 1 106 ? -2.658 25.132 14.772 1.00 35.41 106 LEU A O 1
ATOM 843 N N . GLN A 1 107 ? -1.061 25.302 16.321 1.00 29.06 107 GLN A N 1
ATOM 844 C CA . GLN A 1 107 ? -1.641 26.468 16.970 1.00 29.06 107 GLN A CA 1
ATOM 845 C C . GLN A 1 107 ? -1.350 27.685 16.085 1.00 29.06 107 GLN A C 1
ATOM 847 O O . GLN A 1 107 ? -0.252 28.236 16.117 1.00 29.06 107 GLN A O 1
ATOM 852 N N . GLY A 1 108 ? -2.338 28.094 15.282 1.00 32.09 108 GLY A N 1
ATOM 853 C CA . GLY A 1 108 ? -2.355 29.428 14.675 1.00 32.09 108 GLY A CA 1
ATOM 854 C C . GLY A 1 108 ? -2.642 29.549 13.178 1.00 32.09 108 GLY A C 1
ATOM 855 O O . GLY A 1 108 ? -2.431 30.641 12.657 1.00 32.09 108 GLY A O 1
ATOM 856 N N . MET A 1 109 ? -3.127 28.524 12.465 1.00 28.77 109 MET A N 1
ATOM 857 C CA . MET A 1 109 ? -3.581 28.741 11.079 1.00 28.77 109 MET A CA 1
ATOM 858 C C . MET A 1 109 ? -5.089 29.029 11.010 1.00 28.77 109 MET A C 1
ATOM 860 O O . MET A 1 109 ? -5.884 28.228 11.500 1.00 28.77 109 MET A O 1
ATOM 864 N N . PRO A 1 110 ? -5.501 30.173 10.429 1.00 32.44 110 PRO A N 1
ATOM 865 C CA . PRO A 1 110 ? -6.902 30.545 10.330 1.00 32.44 110 PRO A CA 1
ATOM 866 C C . PRO A 1 110 ? -7.659 29.588 9.402 1.00 32.44 110 PRO A C 1
ATOM 868 O O . PRO A 1 110 ? -7.240 29.299 8.282 1.00 32.44 110 PRO A O 1
ATOM 871 N N . SER A 1 111 ? -8.809 29.142 9.898 1.00 37.03 111 SER A N 1
ATOM 872 C CA . SER A 1 111 ? -9.798 28.247 9.296 1.00 37.03 111 SER A CA 1
ATOM 873 C C . SER A 1 111 ? -10.461 28.845 8.051 1.00 37.03 111 SER A C 1
ATOM 875 O O . SER A 1 111 ? -11.627 29.231 8.096 1.00 37.03 111 SER A O 1
ATOM 877 N N . ASN A 1 112 ? -9.723 28.981 6.948 1.00 32.41 112 ASN A N 1
ATOM 878 C CA . ASN A 1 112 ? -10.268 29.591 5.735 1.00 32.41 112 ASN A CA 1
ATOM 879 C C . ASN A 1 112 ? -9.721 29.018 4.419 1.00 32.41 112 ASN A C 1
ATOM 881 O O . ASN A 1 112 ? -9.537 29.767 3.464 1.00 32.41 112 ASN A O 1
ATOM 885 N N . HIS A 1 113 ? -9.515 27.702 4.307 1.00 35.47 113 HIS A N 1
ATOM 886 C CA . HIS A 1 113 ? -9.310 27.054 3.004 1.00 35.47 113 HIS A CA 1
ATOM 887 C C . HIS A 1 113 ? -10.233 25.843 2.826 1.00 35.47 113 HIS A C 1
ATOM 889 O O . HIS A 1 113 ? -9.992 24.742 3.295 1.00 35.47 113 HIS A O 1
ATOM 895 N N . SER A 1 114 ? -11.321 26.087 2.100 1.00 41.91 114 SER A N 1
ATOM 896 C CA . SER A 1 114 ? -12.397 25.174 1.712 1.00 41.91 114 SER A CA 1
ATOM 897 C C . SER A 1 114 ? -11.999 24.193 0.598 1.00 41.91 114 SER A C 1
ATOM 899 O O . SER A 1 114 ? -12.750 23.977 -0.356 1.00 41.91 114 SER A O 1
ATOM 901 N N . ARG A 1 115 ? -10.807 23.589 0.684 1.00 44.12 115 ARG A N 1
ATOM 902 C CA . ARG A 1 115 ? -10.423 22.477 -0.195 1.00 44.12 115 ARG A CA 1
ATOM 903 C C . ARG A 1 115 ? -9.659 21.413 0.586 1.00 44.12 115 ARG A C 1
ATOM 905 O O . ARG A 1 115 ? -8.625 21.747 1.150 1.00 44.12 115 ARG A O 1
ATOM 912 N N . PRO A 1 116 ? -10.110 20.153 0.565 1.00 52.28 116 PRO A N 1
ATOM 913 C CA . PRO A 1 116 ? -9.389 19.075 1.221 1.00 52.28 116 PRO A CA 1
ATOM 914 C C . PRO A 1 116 ? -8.012 18.842 0.581 1.00 52.28 116 PRO A C 1
ATOM 916 O O . PRO A 1 116 ? -7.914 18.598 -0.626 1.00 52.28 116 PRO A O 1
ATOM 919 N N . SER A 1 117 ? -6.938 18.947 1.374 1.00 59.09 117 SER A N 1
ATOM 920 C CA . SER A 1 117 ? -5.569 18.666 0.939 1.00 59.09 117 SER A CA 1
ATOM 921 C C . SER A 1 117 ? -5.273 17.164 0.963 1.00 59.09 117 SER A C 1
ATOM 923 O O . SER A 1 117 ? -5.242 16.548 2.033 1.00 59.09 117 SER A O 1
ATOM 925 N N . PRO A 1 118 ? -4.912 16.555 -0.183 1.00 68.31 118 PRO A N 1
ATOM 926 C CA . PRO A 1 118 ? -4.442 15.173 -0.222 1.00 68.31 118 PRO A CA 1
ATOM 927 C C . PRO A 1 118 ? -3.212 14.924 0.661 1.00 68.31 118 PRO A C 1
ATOM 929 O O . PRO A 1 118 ? -2.932 13.774 0.987 1.00 68.31 118 PRO A O 1
ATOM 932 N N . ILE A 1 119 ? -2.450 15.966 1.019 1.00 74.62 119 ILE A N 1
ATOM 933 C CA . ILE A 1 119 ? -1.253 15.853 1.862 1.00 74.62 119 ILE A CA 1
ATOM 934 C C . ILE A 1 119 ? -1.641 15.552 3.313 1.00 74.62 119 ILE A C 1
ATOM 936 O O . ILE A 1 119 ? -1.016 14.688 3.924 1.00 74.62 119 ILE A O 1
ATOM 940 N N . ALA A 1 120 ? -2.688 16.194 3.843 1.00 74.88 120 ALA A N 1
ATOM 941 C CA . ALA A 1 120 ? -3.144 15.976 5.216 1.00 74.88 120 ALA A CA 1
ATOM 942 C C . ALA A 1 120 ? -3.566 14.515 5.437 1.00 74.88 120 ALA A C 1
ATOM 944 O O . ALA A 1 120 ? -3.099 13.862 6.368 1.00 74.88 120 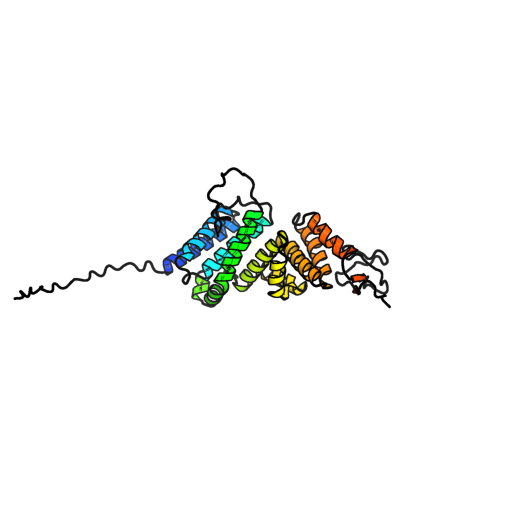ALA A O 1
ATOM 945 N N . HIS A 1 121 ? -4.351 13.954 4.514 1.00 81.69 121 HIS A N 1
ATOM 946 C CA . HIS A 1 121 ? -4.732 12.541 4.579 1.00 81.69 121 HIS A CA 1
ATOM 947 C C . HIS A 1 121 ? -3.532 11.603 4.439 1.00 81.69 121 HIS A C 1
ATOM 949 O O . HIS A 1 121 ? -3.458 10.605 5.141 1.00 81.69 121 HIS A O 1
ATOM 955 N N . GLN A 1 122 ? -2.547 11.928 3.599 1.00 83.25 122 GLN A N 1
ATOM 956 C CA . GLN A 1 122 ? -1.339 11.106 3.492 1.00 83.25 122 GLN A CA 1
ATOM 957 C C . GLN A 1 122 ? -0.502 11.115 4.782 1.00 83.25 122 GLN A C 1
ATOM 959 O O . GLN A 1 122 ? 0.041 10.075 5.154 1.00 83.25 122 GLN A O 1
ATOM 964 N N . MET A 1 123 ? -0.424 12.246 5.492 1.00 83.62 123 MET A N 1
ATOM 965 C CA . MET A 1 123 ? 0.212 12.299 6.815 1.00 83.62 123 MET A CA 1
ATOM 966 C C . MET A 1 123 ? -0.567 11.464 7.837 1.00 83.62 123 MET A C 1
ATOM 968 O O . MET A 1 123 ? 0.038 10.672 8.562 1.00 83.62 123 MET A O 1
ATOM 972 N N . ALA A 1 124 ? -1.899 11.552 7.829 1.00 84.12 124 ALA A N 1
ATOM 973 C CA . ALA A 1 124 ? -2.753 10.740 8.690 1.00 84.12 124 ALA A CA 1
ATOM 974 C C . ALA A 1 124 ? -2.577 9.231 8.433 1.00 84.12 124 ALA A C 1
ATOM 976 O O . ALA A 1 124 ? -2.414 8.473 9.384 1.00 84.12 124 ALA A O 1
ATOM 977 N N . VAL A 1 125 ? -2.469 8.796 7.168 1.00 90.44 125 VAL A N 1
ATOM 978 C CA . VAL A 1 125 ? -2.118 7.401 6.827 1.00 90.44 125 VAL A CA 1
ATOM 979 C C . VAL A 1 125 ? -0.808 6.989 7.494 1.00 90.44 125 VAL A C 1
ATOM 981 O O . VAL A 1 125 ? -0.748 5.940 8.133 1.00 90.44 125 VAL A O 1
ATOM 984 N N . THR A 1 126 ? 0.249 7.802 7.370 1.00 89.69 126 THR A N 1
ATOM 985 C CA . THR A 1 126 ? 1.553 7.464 7.963 1.00 89.69 126 THR A CA 1
ATOM 986 C C . THR A 1 126 ? 1.521 7.422 9.486 1.00 89.69 126 THR A C 1
ATOM 988 O O . THR A 1 126 ? 2.174 6.562 10.077 1.00 89.69 126 THR A O 1
ATOM 991 N N . TYR A 1 127 ? 0.748 8.305 10.118 1.00 88.69 127 TYR A N 1
ATOM 992 C CA . TYR A 1 127 ? 0.573 8.338 11.565 1.00 88.69 127 TYR A CA 1
ATOM 993 C C . TYR A 1 127 ? -0.177 7.097 12.062 1.00 88.69 127 TYR A C 1
ATOM 995 O O . TYR A 1 127 ? 0.373 6.326 12.849 1.00 88.69 127 TYR A O 1
ATOM 1003 N N . SER A 1 128 ? -1.375 6.834 11.535 1.00 90.31 128 SER A N 1
ATOM 1004 C CA . SER A 1 128 ? -2.211 5.706 11.958 1.00 90.31 128 SER A CA 1
ATOM 1005 C C . SER A 1 128 ? -1.541 4.358 11.691 1.00 90.31 128 SER A C 1
ATOM 1007 O O . SER A 1 128 ? -1.567 3.466 12.536 1.00 90.31 128 SER A O 1
ATOM 1009 N N . ALA A 1 129 ? -0.841 4.214 10.563 1.00 91.19 129 ALA A N 1
ATOM 1010 C CA . ALA A 1 129 ? -0.070 3.007 10.287 1.00 91.19 129 ALA A CA 1
ATOM 1011 C C . ALA A 1 129 ? 1.140 2.832 11.223 1.00 91.19 129 ALA A C 1
ATOM 1013 O O . ALA A 1 129 ? 1.491 1.701 11.568 1.00 91.19 129 ALA A O 1
ATOM 1014 N N . SER A 1 130 ? 1.756 3.930 11.678 1.00 90.25 130 SER A N 1
ATOM 1015 C CA . SER A 1 130 ? 2.824 3.878 12.684 1.00 90.25 130 SER A CA 1
ATOM 1016 C C . SER A 1 130 ? 2.293 3.435 14.049 1.00 90.25 130 SER A C 1
ATOM 1018 O O . SER A 1 130 ? 2.936 2.604 14.690 1.00 90.25 130 SER A O 1
ATOM 1020 N N . LEU A 1 131 ? 1.109 3.911 14.458 1.00 90.31 131 LEU A N 1
ATOM 1021 C CA . LEU A 1 131 ? 0.425 3.433 15.666 1.00 90.31 131 LEU A CA 1
ATOM 1022 C C . LEU A 1 131 ? 0.106 1.938 15.576 1.00 90.31 131 LEU A C 1
ATOM 1024 O O . LEU A 1 131 ? 0.471 1.174 16.466 1.00 90.31 131 LEU A O 1
ATOM 1028 N N . GLY A 1 132 ? -0.498 1.494 14.468 1.00 90.44 132 GLY A N 1
ATOM 1029 C CA . GLY A 1 132 ? -0.780 0.073 14.255 1.00 90.44 132 GLY A CA 1
ATOM 1030 C C . GLY A 1 132 ? 0.492 -0.776 14.338 1.00 90.44 132 GLY A C 1
ATOM 1031 O O . GLY A 1 132 ? 0.532 -1.759 15.070 1.00 90.44 132 GLY A O 1
ATOM 1032 N N . ARG A 1 133 ? 1.589 -0.345 13.698 1.00 91.56 133 ARG A N 1
ATOM 1033 C CA . ARG A 1 133 ? 2.889 -1.028 13.810 1.00 91.56 133 ARG A CA 1
ATOM 1034 C C . ARG A 1 133 ? 3.405 -1.090 15.251 1.00 91.56 133 ARG A C 1
ATOM 1036 O O . ARG A 1 133 ? 3.957 -2.117 15.634 1.00 91.56 133 ARG A O 1
ATOM 1043 N N . GLN A 1 134 ? 3.262 -0.016 16.028 1.00 90.88 134 GLN A N 1
ATOM 1044 C CA . GLN A 1 134 ? 3.676 0.016 17.433 1.00 90.88 134 GLN A CA 1
ATOM 1045 C C . GLN A 1 134 ? 2.906 -1.011 18.273 1.00 90.88 134 GLN A C 1
ATOM 1047 O O . GLN A 1 134 ? 3.483 -1.614 19.170 1.00 90.88 134 GLN A O 1
ATOM 1052 N N . TRP A 1 135 ? 1.624 -1.219 17.975 1.00 91.25 135 TRP A N 1
ATOM 1053 C CA . TRP A 1 135 ? 0.733 -2.094 18.746 1.00 91.25 135 TRP A CA 1
ATOM 1054 C C . TRP A 1 135 ? 0.610 -3.510 18.183 1.00 91.25 135 TRP A C 1
ATOM 1056 O O . TRP A 1 135 ? -0.133 -4.323 18.723 1.00 91.25 135 TRP A O 1
ATOM 1066 N N . PHE A 1 136 ? 1.321 -3.811 17.096 1.00 93.69 136 PHE A N 1
ATOM 1067 C CA . PHE A 1 136 ? 1.197 -5.068 16.365 1.00 93.69 136 PHE A CA 1
ATOM 1068 C C . PHE A 1 136 ? 1.446 -6.302 17.236 1.00 93.69 136 PHE A C 1
ATOM 1070 O O . PHE A 1 136 ? 0.684 -7.262 17.142 1.00 93.69 136 PHE A O 1
ATOM 1077 N N . THR A 1 137 ? 2.493 -6.288 18.065 1.00 93.06 137 THR A N 1
ATOM 1078 C CA . THR A 1 137 ? 2.849 -7.435 18.915 1.00 93.06 137 THR A CA 1
ATOM 1079 C C . THR A 1 137 ? 1.724 -7.743 19.897 1.00 93.06 137 THR A C 1
ATOM 1081 O O . THR A 1 137 ? 1.153 -8.828 19.839 1.00 93.06 137 THR A O 1
ATOM 1084 N N . ASP A 1 138 ? 1.330 -6.759 20.704 1.00 90.88 138 ASP A N 1
ATOM 1085 C CA . ASP A 1 138 ? 0.287 -6.917 21.721 1.00 90.88 138 ASP A CA 1
ATOM 1086 C C . ASP A 1 138 ? -1.062 -7.306 21.093 1.00 90.88 138 ASP A C 1
ATOM 1088 O O . ASP A 1 138 ? -1.798 -8.138 21.622 1.00 90.88 138 ASP A O 1
ATOM 1092 N N . ALA A 1 139 ? -1.396 -6.729 19.932 1.00 91.44 139 ALA A N 1
ATOM 1093 C CA . ALA A 1 139 ? -2.625 -7.053 19.216 1.00 91.44 139 ALA A CA 1
ATOM 1094 C C . ALA A 1 139 ? -2.603 -8.475 18.635 1.00 91.44 139 ALA A C 1
ATOM 1096 O O . ALA A 1 139 ? -3.620 -9.164 18.683 1.00 91.44 139 ALA A O 1
ATOM 1097 N N . SER A 1 140 ? -1.450 -8.931 18.133 1.00 92.31 140 SER A N 1
ATOM 1098 C CA . SER A 1 140 ? -1.268 -10.305 17.644 1.00 92.31 140 SER A CA 1
ATOM 1099 C C . SER A 1 140 ? -1.402 -11.321 18.776 1.00 92.31 140 SER A C 1
ATOM 1101 O O . SER A 1 140 ? -2.014 -12.367 18.594 1.00 92.31 140 SER A O 1
ATOM 1103 N N . GLU A 1 141 ? -0.851 -11.024 19.953 1.00 91.00 141 GLU A N 1
ATOM 1104 C CA . GLU A 1 141 ? -0.996 -11.885 21.129 1.00 91.00 141 GLU A CA 1
ATOM 1105 C C . GLU A 1 141 ? -2.465 -11.965 21.564 1.00 91.00 141 GLU A C 1
ATOM 1107 O O . GLU A 1 141 ? -2.996 -13.064 21.746 1.00 91.00 141 GLU A O 1
ATOM 1112 N N . ALA A 1 142 ? -3.155 -10.823 21.625 1.00 87.44 142 ALA A N 1
ATOM 1113 C CA . ALA A 1 142 ? -4.571 -10.765 21.976 1.00 87.44 142 ALA A CA 1
ATOM 1114 C C . ALA A 1 142 ? -5.480 -11.512 20.978 1.00 87.44 142 ALA A C 1
ATOM 1116 O O . ALA A 1 142 ? -6.412 -12.193 21.411 1.00 87.44 142 ALA A O 1
ATOM 1117 N N . GLU A 1 143 ? -5.193 -11.450 19.671 1.00 88.31 143 GLU A N 1
ATOM 1118 C CA . GLU A 1 143 ? -5.938 -12.145 18.602 1.00 88.31 143 GLU A CA 1
ATOM 1119 C C . GLU A 1 143 ? -6.023 -13.665 18.823 1.00 88.31 143 GLU A C 1
ATOM 1121 O O . GLU A 1 143 ? -7.016 -14.295 18.455 1.00 88.31 143 GLU A O 1
ATOM 1126 N N . THR A 1 144 ? -5.000 -14.262 19.444 1.00 83.94 144 THR A N 1
ATOM 1127 C CA . THR A 1 144 ? -4.935 -15.715 19.683 1.00 83.94 144 THR A CA 1
ATOM 1128 C C . THR A 1 144 ? -5.801 -16.195 20.850 1.00 83.94 144 THR A C 1
ATOM 1130 O O . THR A 1 144 ? -5.944 -17.402 21.060 1.00 83.94 144 THR A O 1
ATOM 1133 N N . THR A 1 145 ? -6.393 -15.274 21.612 1.00 80.75 145 THR A N 1
ATOM 1134 C CA . THR A 1 145 ? -7.245 -15.592 22.760 1.00 80.75 145 THR A CA 1
ATOM 1135 C C . THR A 1 145 ? -8.724 -15.586 22.362 1.00 80.75 145 THR A C 1
ATOM 1137 O O . THR A 1 145 ? -9.178 -14.716 21.620 1.00 80.75 145 THR A O 1
ATOM 1140 N N . ALA A 1 146 ? -9.507 -16.543 22.875 1.00 70.81 146 ALA A N 1
ATOM 1141 C CA . ALA A 1 146 ? -10.955 -16.589 22.628 1.00 70.81 146 ALA A CA 1
ATOM 1142 C C . ALA A 1 146 ? -11.673 -15.332 23.155 1.00 70.81 146 ALA A C 1
ATOM 1144 O O . ALA A 1 146 ? -12.632 -14.860 22.551 1.00 70.81 146 ALA A O 1
ATOM 1145 N N . GLU A 1 147 ? -11.172 -14.774 24.261 1.00 77.06 147 GLU A N 1
ATOM 1146 C CA . GLU A 1 147 ? -11.637 -13.504 24.814 1.00 77.06 147 GLU A CA 1
ATOM 1147 C C . GLU A 1 147 ? -11.365 -12.357 23.836 1.00 77.06 147 GLU A C 1
ATOM 1149 O O . GLU A 1 147 ? -12.303 -11.654 23.478 1.00 77.06 147 GLU A O 1
ATOM 1154 N N . GLY A 1 148 ? -10.142 -12.233 23.308 1.00 73.56 148 GLY A N 1
ATOM 1155 C CA . GLY A 1 148 ? -9.769 -11.192 22.347 1.00 73.56 148 GLY A CA 1
ATOM 1156 C C . GLY A 1 148 ? -10.684 -11.134 21.124 1.00 73.56 148 GLY A C 1
ATOM 1157 O O . GLY A 1 148 ? -11.173 -10.060 20.785 1.00 73.56 148 GLY A O 1
ATOM 1158 N N . GLN A 1 149 ? -10.993 -12.277 20.508 1.00 73.56 149 GLN A N 1
ATOM 1159 C CA . GLN A 1 149 ? -11.892 -12.320 19.345 1.00 73.56 149 GLN A CA 1
ATOM 1160 C C . GLN A 1 149 ? -13.318 -11.856 19.673 1.00 73.56 149 GLN A C 1
ATOM 1162 O O . GLN A 1 149 ? -13.926 -11.126 18.897 1.00 73.56 149 GLN A O 1
ATOM 1167 N N . SER A 1 150 ? -13.837 -12.186 20.862 1.00 80.06 150 SER A N 1
ATOM 1168 C CA . SER A 1 150 ? -15.180 -11.757 21.289 1.00 80.06 150 SER A CA 1
ATOM 1169 C C . SER A 1 150 ? -15.329 -10.237 21.487 1.00 80.06 150 SER A C 1
ATOM 1171 O O . SER A 1 150 ? -16.448 -9.723 21.599 1.00 80.06 150 SER A O 1
ATOM 1173 N N . LEU A 1 151 ? -14.205 -9.510 21.524 1.00 80.69 151 LEU A N 1
ATOM 1174 C CA . LEU A 1 151 ? -14.146 -8.057 21.699 1.00 80.69 151 LEU A CA 1
ATOM 1175 C C . LEU A 1 151 ? -14.250 -7.279 20.383 1.00 80.69 151 LEU A C 1
ATOM 1177 O O . LEU A 1 151 ? -14.355 -6.046 20.420 1.00 80.69 151 LEU A O 1
ATOM 1181 N N . LEU A 1 152 ? -14.216 -7.962 19.237 1.00 87.81 152 LEU A N 1
ATOM 1182 C CA . LEU A 1 152 ? -14.420 -7.347 17.931 1.00 87.81 152 LEU A CA 1
ATOM 1183 C C . LEU A 1 152 ? -15.904 -7.384 17.512 1.00 87.81 152 LEU A C 1
ATOM 1185 O O . LEU A 1 152 ? -16.656 -8.267 17.928 1.00 87.81 152 LEU A O 1
ATOM 1189 N N . PRO A 1 153 ? -16.373 -6.393 16.734 1.00 88.94 153 PRO A N 1
ATOM 1190 C CA . PRO A 1 153 ? -17.663 -6.459 16.041 1.00 88.94 153 PRO A CA 1
ATOM 1191 C C . PRO A 1 153 ? -17.777 -7.694 15.132 1.00 88.94 153 PRO A C 1
ATOM 1193 O O . PRO A 1 153 ? -16.770 -8.150 14.600 1.00 88.94 153 PRO A O 1
ATOM 1196 N N . GLU A 1 154 ? -18.994 -8.201 14.908 1.00 87.88 154 GLU A N 1
ATOM 1197 C CA . GLU A 1 154 ? -19.235 -9.418 14.097 1.00 87.88 154 GLU A CA 1
ATOM 1198 C C . GLU A 1 154 ? -18.857 -9.230 12.613 1.00 87.88 154 GLU A C 1
ATOM 1200 O O . GLU A 1 154 ? -18.481 -10.166 11.915 1.00 87.88 154 GLU A O 1
ATOM 1205 N N . GLN A 1 155 ? -18.859 -7.991 12.115 1.00 86.44 155 GLN A N 1
ATOM 1206 C CA . GLN A 1 155 ? -18.381 -7.644 10.767 1.00 86.44 155 GLN A CA 1
ATOM 1207 C C . GLN A 1 155 ? -16.884 -7.931 10.598 1.00 86.44 155 GLN A C 1
ATOM 1209 O O . GLN A 1 155 ? -16.375 -7.911 9.477 1.00 86.44 155 GLN A O 1
ATOM 1214 N N . LEU A 1 156 ? -16.174 -8.184 11.701 1.00 85.38 156 LEU A N 1
ATOM 1215 C CA . LEU A 1 156 ? -14.767 -8.541 11.727 1.00 85.38 156 LEU A CA 1
ATOM 1216 C C . LEU A 1 156 ? -14.497 -10.015 12.021 1.00 85.38 156 LEU A C 1
ATOM 1218 O O . LEU A 1 156 ? -13.360 -10.358 12.327 1.00 85.38 156 LEU A O 1
ATOM 1222 N N . ASP A 1 157 ? -15.471 -10.902 11.840 1.00 80.06 157 ASP A N 1
ATOM 1223 C CA . ASP A 1 157 ? -15.263 -12.343 12.040 1.00 80.06 157 ASP A CA 1
ATOM 1224 C C . ASP A 1 157 ? -14.155 -12.935 11.135 1.00 80.06 157 ASP A C 1
ATOM 1226 O O . ASP A 1 157 ? -13.474 -13.884 11.520 1.00 80.06 157 ASP A O 1
ATOM 1230 N N . GLU A 1 158 ? -13.925 -12.360 9.946 1.00 79.88 158 GLU A N 1
ATOM 1231 C CA . GLU A 1 158 ? -12.829 -12.747 9.034 1.00 79.88 158 GLU A CA 1
ATOM 1232 C C . GLU A 1 158 ? -11.562 -11.879 9.186 1.00 79.88 158 GLU A C 1
ATOM 1234 O O . GLU A 1 158 ? -10.610 -11.997 8.404 1.00 79.88 158 GLU A O 1
ATOM 1239 N N . PHE A 1 159 ? -11.535 -10.972 10.165 1.00 86.94 159 PHE A N 1
ATOM 1240 C CA . PHE A 1 159 ? -10.400 -10.088 10.395 1.00 86.94 159 PHE A CA 1
ATOM 1241 C C . PHE A 1 159 ? -9.144 -10.871 10.778 1.00 86.94 159 PHE A C 1
ATOM 1243 O O . PHE A 1 159 ? -9.187 -11.844 11.527 1.00 86.94 159 PHE A O 1
ATOM 1250 N N . SER A 1 160 ? -7.995 -10.391 10.298 1.00 91.94 160 SER A N 1
ATOM 1251 C CA . SER A 1 160 ? -6.700 -10.858 10.772 1.00 91.94 160 SER A CA 1
ATOM 1252 C C . SER A 1 160 ? -5.732 -9.702 10.993 1.00 91.94 160 SER A C 1
ATOM 1254 O O . SER A 1 160 ? -5.514 -8.869 10.109 1.00 91.94 160 SER A O 1
ATOM 1256 N N . ILE A 1 161 ? -5.039 -9.716 12.131 1.00 94.38 161 ILE A N 1
ATOM 1257 C CA . ILE A 1 161 ? -3.934 -8.804 12.439 1.00 94.38 161 ILE A CA 1
ATOM 1258 C C . ILE A 1 161 ? -2.837 -8.892 11.375 1.00 94.38 161 ILE A C 1
ATOM 1260 O O . ILE A 1 161 ? -2.245 -7.882 10.997 1.00 94.38 161 ILE A O 1
ATOM 1264 N N . ARG A 1 162 ? -2.581 -10.081 10.819 1.00 94.94 162 ARG A N 1
ATOM 1265 C CA . ARG A 1 162 ? -1.550 -10.252 9.786 1.00 94.94 162 ARG A CA 1
ATOM 1266 C C . ARG A 1 162 ? -1.921 -9.581 8.466 1.00 94.94 162 ARG A C 1
ATOM 1268 O O . ARG A 1 162 ? -1.049 -8.962 7.851 1.00 94.94 162 ARG A O 1
ATOM 1275 N N . SER A 1 163 ? -3.172 -9.699 8.016 1.00 95.50 163 SER A N 1
ATOM 1276 C CA . SER A 1 163 ? -3.625 -9.034 6.783 1.00 95.50 163 SER A CA 1
ATOM 1277 C C . SER A 1 163 ? -3.711 -7.523 6.978 1.00 95.50 163 SER A C 1
ATOM 1279 O O . SER A 1 163 ? -3.250 -6.766 6.122 1.00 95.50 163 SER A O 1
ATOM 1281 N N . ALA A 1 164 ? -4.173 -7.076 8.146 1.00 96.56 164 ALA A N 1
ATOM 1282 C CA . ALA A 1 164 ? -4.191 -5.669 8.517 1.00 96.56 164 ALA A CA 1
ATOM 1283 C C . ALA A 1 164 ? -2.776 -5.061 8.595 1.00 96.56 164 ALA A C 1
ATOM 1285 O O . ALA A 1 164 ? -2.546 -3.977 8.057 1.00 96.56 164 ALA A O 1
ATOM 1286 N N . GLN A 1 165 ? -1.787 -5.775 9.144 1.00 96.88 165 GLN A N 1
ATOM 1287 C CA . GLN A 1 165 ? -0.396 -5.306 9.191 1.00 96.88 165 GLN A CA 1
ATOM 1288 C C . GLN A 1 165 ? 0.225 -5.198 7.797 1.00 96.88 165 GLN A C 1
ATOM 1290 O O . GLN A 1 165 ? 0.975 -4.255 7.509 1.00 96.88 165 GLN A O 1
ATOM 1295 N N . ALA A 1 166 ? -0.095 -6.150 6.919 1.00 96.81 166 ALA A N 1
ATOM 1296 C CA . ALA A 1 166 ? 0.283 -6.076 5.516 1.00 96.81 166 ALA A CA 1
ATOM 1297 C C . ALA A 1 166 ? -0.353 -4.844 4.850 1.00 96.81 166 ALA A C 1
ATOM 1299 O O . ALA A 1 166 ? 0.355 -4.089 4.183 1.00 96.81 166 ALA A O 1
ATOM 1300 N N . TYR A 1 167 ? -1.640 -4.572 5.101 1.00 97.62 167 TYR A N 1
ATOM 1301 C CA . TYR A 1 167 ? -2.317 -3.374 4.597 1.00 97.62 167 TYR A CA 1
ATOM 1302 C C . TYR A 1 167 ? -1.639 -2.088 5.073 1.00 97.62 167 TYR A C 1
ATOM 1304 O O . TYR A 1 167 ? -1.283 -1.252 4.245 1.00 97.62 167 TYR A O 1
ATOM 1312 N N . LEU A 1 168 ? -1.398 -1.940 6.380 1.00 97.00 168 LEU A N 1
ATOM 1313 C CA . LEU A 1 168 ? -0.751 -0.754 6.955 1.00 97.00 168 LEU A CA 1
ATOM 1314 C C . LEU A 1 168 ? 0.620 -0.492 6.322 1.00 97.00 168 LEU A C 1
ATOM 1316 O O . LEU A 1 168 ? 0.955 0.642 5.974 1.00 97.00 168 LEU A O 1
ATOM 1320 N N . THR A 1 169 ? 1.389 -1.560 6.107 1.00 96.44 169 THR A N 1
ATOM 1321 C CA . THR A 1 169 ? 2.69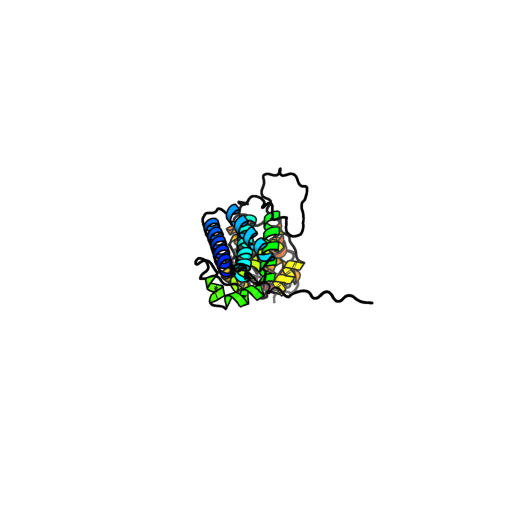6 -1.489 5.447 1.00 96.44 169 THR A CA 1
ATOM 1322 C C . THR A 1 169 ? 2.559 -1.002 4.000 1.00 96.44 169 THR A C 1
ATOM 1324 O O . THR A 1 169 ? 3.287 -0.098 3.585 1.00 96.44 169 THR A O 1
ATOM 1327 N N . LEU A 1 170 ? 1.603 -1.540 3.233 1.00 97.12 170 LEU A N 1
ATOM 1328 C CA . LEU A 1 170 ? 1.341 -1.129 1.847 1.00 97.12 170 LEU A CA 1
ATOM 1329 C C . LEU A 1 170 ? 0.756 0.291 1.739 1.00 97.12 170 LEU A C 1
ATOM 1331 O O . LEU A 1 170 ? 1.048 1.001 0.773 1.00 97.12 170 LEU A O 1
ATOM 1335 N N . ALA A 1 171 ? -0.029 0.729 2.723 1.00 95.25 171 ALA A N 1
ATOM 1336 C CA . ALA A 1 171 ? -0.576 2.079 2.805 1.00 95.25 171 ALA A CA 1
ATOM 1337 C C . ALA A 1 171 ? 0.536 3.118 3.017 1.00 95.25 171 ALA A C 1
ATOM 1339 O O . ALA A 1 171 ? 0.657 4.062 2.233 1.00 95.25 171 ALA A O 1
ATOM 1340 N N . MET A 1 172 ? 1.435 2.895 3.983 1.00 93.94 172 MET A N 1
ATOM 1341 C CA . MET A 1 172 ? 2.624 3.743 4.160 1.00 93.94 172 MET A CA 1
ATOM 1342 C C . MET A 1 172 ? 3.517 3.734 2.921 1.00 93.94 172 MET A C 1
ATOM 1344 O O . MET A 1 172 ? 3.968 4.785 2.467 1.00 93.94 172 MET A O 1
ATOM 1348 N N . PHE A 1 173 ? 3.747 2.554 2.343 1.00 95.50 173 PHE A N 1
ATOM 1349 C CA . PHE A 1 173 ? 4.549 2.411 1.133 1.00 95.50 173 PHE A CA 1
ATOM 1350 C C . PHE A 1 173 ? 3.967 3.201 -0.046 1.00 95.50 173 PHE A C 1
ATOM 1352 O O . PHE A 1 173 ? 4.706 3.852 -0.785 1.00 95.50 173 PHE A O 1
ATOM 1359 N N . THR A 1 174 ? 2.639 3.216 -0.178 1.00 94.19 174 THR A N 1
ATOM 1360 C CA . THR A 1 174 ? 1.921 4.035 -1.160 1.00 94.19 174 THR A CA 1
ATOM 1361 C C . THR A 1 174 ? 2.201 5.523 -0.945 1.00 94.19 174 THR A C 1
ATOM 1363 O O . THR A 1 174 ? 2.553 6.211 -1.901 1.00 94.19 174 THR A O 1
ATOM 1366 N N . VAL A 1 175 ? 2.134 6.019 0.295 1.00 90.94 175 VAL A N 1
ATOM 1367 C CA . VAL A 1 175 ? 2.469 7.419 0.620 1.00 90.94 175 VAL A CA 1
ATOM 1368 C C . VAL A 1 175 ? 3.928 7.742 0.284 1.00 90.94 175 VAL A C 1
ATOM 1370 O O . VAL A 1 175 ? 4.205 8.730 -0.396 1.00 90.94 175 VAL A O 1
ATOM 1373 N N . PHE A 1 176 ? 4.872 6.887 0.681 1.00 91.88 176 PHE A N 1
ATOM 1374 C CA . PHE A 1 176 ? 6.295 7.074 0.375 1.00 91.88 176 PHE A CA 1
ATOM 1375 C C . PHE A 1 176 ? 6.567 7.075 -1.127 1.00 91.88 176 PHE A C 1
ATOM 1377 O O . PHE A 1 176 ? 7.375 7.867 -1.612 1.00 91.88 176 PHE A O 1
ATOM 1384 N N . SER A 1 177 ? 5.848 6.239 -1.878 1.00 92.44 177 SER A N 1
ATOM 1385 C CA . SER A 1 177 ? 5.933 6.228 -3.331 1.00 92.44 177 SER A CA 1
ATOM 1386 C C . SER A 1 177 ? 5.308 7.471 -3.960 1.00 92.44 177 SER A C 1
ATOM 1388 O O . SER A 1 177 ? 5.675 7.788 -5.086 1.00 92.44 177 SER A O 1
ATOM 1390 N N . ARG A 1 178 ? 4.366 8.159 -3.312 1.00 87.75 178 ARG A N 1
ATOM 1391 C CA . ARG A 1 178 ? 3.758 9.390 -3.844 1.00 87.75 178 ARG A CA 1
ATOM 1392 C C . ARG A 1 178 ? 4.635 10.617 -3.632 1.00 87.75 178 ARG A C 1
ATOM 1394 O O . ARG A 1 178 ? 4.701 11.455 -4.522 1.00 87.75 178 ARG A O 1
ATOM 1401 N N . PHE A 1 179 ? 5.309 10.699 -2.486 1.00 85.44 179 PHE A N 1
ATOM 1402 C CA . PHE A 1 179 ? 6.205 11.811 -2.130 1.00 85.44 179 PHE A CA 1
ATOM 1403 C C . PHE A 1 179 ? 7.675 11.573 -2.469 1.00 85.44 179 PHE A C 1
ATOM 1405 O O . PHE A 1 179 ? 8.540 12.365 -2.108 1.00 85.44 179 PHE A O 1
ATOM 1412 N N . ASP A 1 180 ? 7.965 10.473 -3.151 1.00 85.50 180 ASP A N 1
ATOM 1413 C CA . ASP A 1 180 ? 9.307 10.112 -3.575 1.00 85.50 180 ASP A CA 1
ATOM 1414 C C . ASP A 1 180 ? 10.343 9.942 -2.446 1.00 85.50 180 ASP A C 1
ATOM 1416 O O . ASP A 1 180 ? 11.538 10.141 -2.659 1.00 85.50 180 ASP A O 1
ATOM 1420 N N . PHE A 1 181 ? 9.924 9.457 -1.274 1.00 87.19 181 PHE A N 1
ATOM 1421 C CA . PHE A 1 181 ? 10.816 9.176 -0.140 1.00 87.19 181 PHE A CA 1
ATOM 1422 C C . PHE A 1 181 ? 11.653 7.899 -0.349 1.00 87.19 181 PHE A C 1
ATOM 1424 O O . PHE A 1 181 ? 11.365 6.848 0.224 1.00 87.19 181 PHE A O 1
ATOM 1431 N N . SER A 1 182 ? 12.710 7.996 -1.164 1.00 86.81 182 SER A N 1
ATOM 1432 C CA . SER A 1 182 ? 13.556 6.870 -1.601 1.00 86.81 182 SER A CA 1
ATOM 1433 C C . SER A 1 182 ? 14.101 6.012 -0.451 1.00 86.81 182 SER A C 1
ATOM 1435 O O . SER A 1 182 ? 13.969 4.792 -0.494 1.00 86.81 182 SER A O 1
ATOM 1437 N N . GLU A 1 183 ? 14.637 6.626 0.610 1.00 89.19 183 GLU A N 1
ATOM 1438 C CA . GLU A 1 183 ? 15.194 5.881 1.754 1.00 89.19 183 GLU A CA 1
ATOM 1439 C C . GLU A 1 183 ? 14.131 5.027 2.458 1.00 89.19 183 GLU A C 1
ATOM 1441 O O . GLU A 1 183 ? 14.358 3.859 2.766 1.00 89.19 183 GLU A O 1
ATOM 1446 N N . ARG A 1 184 ? 12.918 5.565 2.631 1.00 91.19 184 ARG A N 1
ATOM 1447 C CA . ARG A 1 184 ? 11.806 4.821 3.240 1.00 91.19 184 ARG A CA 1
ATOM 1448 C C . ARG A 1 184 ? 11.303 3.698 2.336 1.00 91.19 184 ARG A C 1
ATOM 1450 O O . ARG A 1 184 ? 10.980 2.620 2.830 1.00 91.19 184 ARG A O 1
ATOM 1457 N N . LEU A 1 185 ? 11.274 3.909 1.017 1.00 90.44 185 LEU A N 1
ATOM 1458 C CA . LEU A 1 185 ? 10.962 2.843 0.057 1.00 90.44 185 LEU A CA 1
ATOM 1459 C C . LEU A 1 185 ? 11.978 1.699 0.160 1.00 90.44 185 LEU A C 1
ATOM 1461 O O . LEU A 1 185 ? 11.590 0.532 0.209 1.00 90.44 185 LEU A O 1
ATOM 1465 N N . LYS A 1 186 ? 13.269 2.033 0.242 1.00 92.62 186 LYS A N 1
ATOM 1466 C CA . LYS A 1 186 ? 14.364 1.070 0.381 1.00 92.62 186 LYS A CA 1
ATOM 1467 C C . LYS A 1 186 ? 14.264 0.260 1.668 1.00 92.62 186 LYS A C 1
ATOM 1469 O O . LYS A 1 186 ? 14.408 -0.963 1.614 1.00 92.62 186 LYS A O 1
ATOM 1474 N N . GLU A 1 187 ? 13.981 0.910 2.796 1.00 91.81 187 GLU A N 1
ATOM 1475 C CA . GLU A 1 187 ? 13.738 0.242 4.080 1.00 91.81 187 GLU A CA 1
ATOM 1476 C C . GLU A 1 187 ? 12.600 -0.784 3.968 1.00 91.81 187 GLU A C 1
ATOM 1478 O O . GLU A 1 187 ? 12.787 -1.951 4.314 1.00 91.81 187 GLU A O 1
ATOM 1483 N N . VAL A 1 188 ? 11.446 -0.383 3.419 1.00 92.12 188 VAL A N 1
ATOM 1484 C CA . VAL A 1 188 ? 10.272 -1.262 3.298 1.00 92.12 188 VAL A CA 1
ATOM 1485 C C . VAL A 1 188 ? 10.532 -2.429 2.344 1.00 92.12 188 VAL A C 1
ATOM 1487 O O . VAL A 1 188 ? 10.294 -3.574 2.716 1.00 92.12 188 VAL A O 1
ATOM 1490 N N . VAL A 1 189 ? 11.059 -2.190 1.138 1.00 92.38 189 VAL A N 1
ATOM 1491 C CA . VAL A 1 189 ? 11.305 -3.271 0.159 1.00 92.38 189 VAL A CA 1
ATOM 1492 C C . VAL A 1 189 ? 12.401 -4.231 0.634 1.00 92.38 189 VAL A C 1
ATOM 1494 O O . VAL A 1 189 ? 12.388 -5.416 0.297 1.00 92.38 189 VAL A O 1
ATOM 1497 N N . THR A 1 190 ? 13.351 -3.752 1.438 1.00 92.38 190 THR A N 1
ATOM 1498 C CA . THR A 1 190 ? 14.352 -4.618 2.075 1.00 92.38 190 THR A CA 1
ATOM 1499 C C . THR A 1 190 ? 13.732 -5.462 3.189 1.00 92.38 190 THR A C 1
ATOM 1501 O O . THR A 1 190 ? 14.056 -6.643 3.290 1.00 92.38 190 THR A O 1
ATOM 1504 N N . GLY A 1 191 ? 12.822 -4.884 3.981 1.00 90.50 191 GLY A N 1
ATOM 1505 C CA . GLY A 1 191 ? 12.103 -5.575 5.055 1.00 90.50 191 GLY A CA 1
ATOM 1506 C C . GLY A 1 191 ? 10.970 -6.499 4.592 1.00 90.50 191 GLY A C 1
ATOM 1507 O O . GLY A 1 191 ? 10.579 -7.377 5.353 1.00 90.50 191 GLY A O 1
ATOM 1508 N N . VAL A 1 192 ? 10.466 -6.335 3.362 1.00 93.06 192 VAL A N 1
ATOM 1509 C CA . VAL A 1 192 ? 9.370 -7.134 2.780 1.00 93.06 192 VAL A CA 1
ATOM 1510 C C . VAL A 1 192 ? 9.800 -7.715 1.422 1.00 93.06 192 VAL A C 1
ATOM 1512 O O . VAL A 1 192 ? 9.473 -7.163 0.364 1.00 93.06 192 VAL A O 1
ATOM 1515 N N . PRO A 1 193 ? 10.571 -8.820 1.411 1.00 90.31 193 PRO A N 1
ATOM 1516 C CA . PRO A 1 193 ? 11.110 -9.418 0.187 1.00 90.31 193 PRO A CA 1
ATOM 1517 C C . PRO A 1 193 ? 10.048 -9.838 -0.838 1.00 90.31 193 PRO A C 1
ATOM 1519 O O . PRO A 1 193 ? 10.335 -9.866 -2.036 1.00 90.31 193 PRO A O 1
ATOM 1522 N N . GLU A 1 194 ? 8.824 -10.134 -0.397 1.00 93.19 194 GLU A N 1
ATOM 1523 C CA . GLU A 1 194 ? 7.674 -10.480 -1.235 1.00 93.19 194 GLU A CA 1
ATOM 1524 C C . GLU A 1 194 ? 7.366 -9.387 -2.263 1.00 93.19 194 GLU A C 1
ATOM 1526 O O . GLU A 1 194 ? 6.911 -9.694 -3.366 1.00 93.19 194 GLU A O 1
ATOM 1531 N N . LEU A 1 195 ? 7.679 -8.123 -1.958 1.00 95.25 195 LEU A N 1
ATOM 1532 C CA . LEU A 1 195 ? 7.490 -7.012 -2.889 1.00 95.25 195 LEU A CA 1
ATOM 1533 C C . LEU A 1 195 ? 8.411 -7.094 -4.112 1.00 95.25 195 LEU A C 1
ATOM 1535 O O . LEU A 1 195 ? 8.066 -6.543 -5.152 1.00 95.25 195 LEU A O 1
ATOM 1539 N N . LYS A 1 196 ? 9.553 -7.793 -4.036 1.00 92.94 196 LYS A N 1
ATOM 1540 C CA . LYS A 1 196 ? 10.583 -7.796 -5.095 1.00 92.94 196 LYS A CA 1
ATOM 1541 C C . LYS A 1 196 ? 10.210 -8.622 -6.329 1.00 92.94 196 LYS A C 1
ATOM 1543 O O . LYS A 1 196 ? 10.888 -8.534 -7.351 1.00 92.94 196 LYS A O 1
ATOM 1548 N N . ARG A 1 197 ? 9.156 -9.442 -6.265 1.00 93.38 197 ARG A N 1
ATOM 1549 C CA . ARG A 1 197 ? 8.670 -10.238 -7.405 1.00 93.38 197 ARG A CA 1
ATOM 1550 C C . ARG A 1 197 ? 7.196 -9.961 -7.635 1.00 93.38 197 ARG A C 1
ATOM 1552 O O . ARG A 1 197 ? 6.422 -9.921 -6.690 1.00 93.38 197 ARG A O 1
ATOM 1559 N N . ILE A 1 198 ? 6.796 -9.833 -8.900 1.00 93.19 198 ILE A N 1
ATOM 1560 C CA . ILE A 1 198 ? 5.413 -9.479 -9.253 1.00 93.19 198 ILE A CA 1
ATOM 1561 C C . ILE A 1 198 ? 4.401 -10.454 -8.650 1.00 93.19 198 ILE A C 1
ATOM 1563 O O . ILE A 1 198 ? 3.446 -10.007 -8.033 1.00 93.19 198 ILE A O 1
ATOM 1567 N N . ALA A 1 199 ? 4.622 -11.765 -8.782 1.00 94.44 199 ALA A N 1
ATOM 1568 C CA . ALA A 1 199 ? 3.665 -12.763 -8.304 1.00 94.44 199 ALA A CA 1
ATOM 1569 C C . ALA A 1 199 ? 3.436 -12.686 -6.784 1.00 94.44 199 ALA A C 1
ATOM 1571 O O . ALA A 1 199 ? 2.295 -12.709 -6.334 1.00 94.44 199 ALA A O 1
ATOM 1572 N N . THR A 1 200 ? 4.502 -12.551 -5.993 1.00 96.31 200 THR A N 1
ATOM 1573 C CA . THR A 1 200 ? 4.393 -12.447 -4.530 1.00 96.31 200 THR A CA 1
ATOM 1574 C C . THR A 1 200 ? 3.916 -11.065 -4.083 1.00 96.31 200 THR A C 1
ATOM 1576 O O . THR A 1 200 ? 3.201 -10.965 -3.094 1.00 96.31 200 THR A O 1
ATOM 1579 N N . CYS A 1 201 ? 4.231 -10.008 -4.836 1.00 97.25 201 CYS A N 1
ATOM 1580 C CA . CYS A 1 201 ? 3.699 -8.665 -4.610 1.00 97.25 201 CYS A CA 1
ATOM 1581 C C . CYS A 1 201 ? 2.177 -8.633 -4.833 1.00 97.25 201 CYS A C 1
ATOM 1583 O O . CYS A 1 201 ? 1.442 -8.107 -4.001 1.00 97.25 201 CYS A O 1
ATOM 1585 N N . ASP A 1 202 ? 1.688 -9.268 -5.904 1.00 96.69 202 ASP A N 1
ATOM 1586 C CA . ASP A 1 202 ? 0.253 -9.417 -6.175 1.00 96.69 202 ASP A CA 1
ATOM 1587 C C . ASP A 1 202 ? -0.455 -10.207 -5.072 1.00 96.69 202 ASP A C 1
ATOM 1589 O O . ASP A 1 202 ? -1.522 -9.801 -4.613 1.00 96.69 202 ASP A O 1
ATOM 1593 N N . GLN A 1 203 ? 0.147 -11.316 -4.629 1.00 97.56 203 GLN A N 1
ATOM 1594 C CA . GLN A 1 203 ? -0.373 -12.119 -3.522 1.00 97.56 203 GLN A CA 1
ATOM 1595 C C . GLN A 1 203 ? -0.456 -11.301 -2.233 1.00 97.56 203 GLN A C 1
ATOM 1597 O O . GLN A 1 203 ? -1.485 -11.340 -1.568 1.00 97.56 203 GLN A O 1
ATOM 1602 N N . LEU A 1 204 ? 0.582 -10.524 -1.908 1.00 97.06 204 LEU A N 1
ATOM 1603 C CA . LEU A 1 204 ? 0.598 -9.664 -0.726 1.00 97.06 204 LEU A CA 1
ATOM 1604 C C . LEU A 1 204 ? -0.482 -8.576 -0.799 1.00 97.06 204 LEU A C 1
ATOM 1606 O O . LEU A 1 204 ? -1.202 -8.374 0.173 1.00 97.06 204 LEU A O 1
ATOM 1610 N N . MET A 1 205 ? -0.634 -7.906 -1.946 1.00 97.31 205 MET A N 1
ATOM 1611 C CA . MET A 1 205 ? -1.692 -6.909 -2.149 1.00 97.31 205 MET A CA 1
ATOM 1612 C C . MET A 1 205 ? -3.091 -7.516 -2.042 1.00 97.31 205 MET A C 1
ATOM 1614 O O . MET A 1 205 ? -3.973 -6.899 -1.452 1.00 97.31 205 MET A O 1
ATOM 1618 N N . SER A 1 206 ? -3.292 -8.721 -2.582 1.00 96.88 206 SER A N 1
ATOM 1619 C CA . SER A 1 206 ? -4.564 -9.437 -2.466 1.00 96.88 206 SER A CA 1
ATOM 1620 C C . SER A 1 206 ? -4.849 -9.849 -1.024 1.00 96.88 206 SER A C 1
ATOM 1622 O O . SER A 1 206 ? -5.955 -9.638 -0.546 1.00 96.88 206 SER A O 1
ATOM 1624 N N . PHE A 1 207 ? -3.854 -10.404 -0.327 1.00 96.19 207 PHE A N 1
ATOM 1625 C CA . PHE A 1 207 ? -3.954 -10.804 1.077 1.00 96.19 207 PHE A CA 1
ATOM 1626 C C . PHE A 1 207 ? -4.269 -9.617 1.995 1.00 96.19 207 PHE A C 1
ATOM 1628 O O . PHE A 1 207 ? -5.066 -9.741 2.915 1.00 96.19 207 PHE A O 1
ATOM 1635 N N . ALA A 1 208 ? -3.666 -8.461 1.724 1.00 95.62 208 ALA A N 1
ATOM 1636 C CA . ALA A 1 208 ? -3.892 -7.233 2.473 1.00 95.62 208 ALA A CA 1
ATOM 1637 C C . ALA A 1 208 ? -5.210 -6.519 2.123 1.00 95.62 208 ALA A C 1
ATOM 1639 O O . ALA A 1 208 ? -5.569 -5.562 2.799 1.00 95.62 208 ALA A O 1
ATOM 1640 N N . GLY A 1 209 ? -5.898 -6.907 1.042 1.00 93.56 209 GLY A N 1
ATOM 1641 C CA . GLY A 1 209 ? -7.063 -6.170 0.544 1.00 93.56 209 GLY A CA 1
ATOM 1642 C C . GLY A 1 209 ? -6.722 -4.771 0.008 1.00 93.56 209 GLY A C 1
ATOM 1643 O O . GLY A 1 209 ? -7.500 -3.836 0.178 1.00 93.56 209 GLY A O 1
ATOM 1644 N N . ALA A 1 210 ? -5.550 -4.592 -0.613 1.00 92.88 210 ALA A N 1
ATOM 1645 C CA . ALA A 1 210 ? -5.154 -3.308 -1.192 1.00 92.88 210 ALA A CA 1
ATOM 1646 C C . ALA A 1 210 ? -6.082 -2.910 -2.356 1.00 92.88 210 ALA A C 1
ATOM 1648 O O . ALA A 1 210 ? -6.285 -3.686 -3.298 1.00 92.88 210 ALA A O 1
ATOM 1649 N N . SER A 1 211 ? -6.612 -1.683 -2.314 1.00 89.62 211 SER A N 1
ATOM 1650 C CA . SER A 1 211 ? -7.542 -1.181 -3.330 1.00 89.62 211 SER A CA 1
ATOM 1651 C C . SER A 1 211 ? -6.853 -0.978 -4.683 1.00 89.62 211 SER A C 1
ATOM 1653 O O . SER A 1 211 ? -5.637 -0.772 -4.769 1.00 89.62 211 SER A O 1
ATOM 1655 N N . ASP A 1 212 ? -7.624 -1.009 -5.771 1.00 89.38 212 ASP A N 1
ATOM 1656 C CA . ASP A 1 212 ? -7.086 -0.857 -7.131 1.00 89.38 212 ASP A CA 1
ATOM 1657 C C . ASP A 1 212 ? -6.336 0.467 -7.333 1.00 89.38 212 ASP A C 1
ATOM 1659 O O . ASP A 1 212 ? -5.356 0.521 -8.081 1.00 89.38 212 ASP A O 1
ATOM 1663 N N . SER A 1 213 ? -6.724 1.508 -6.595 1.00 89.50 213 SER A N 1
ATOM 1664 C CA . SER A 1 213 ? -6.062 2.814 -6.589 1.00 89.50 213 SER A CA 1
ATOM 1665 C C . SER A 1 213 ? -4.697 2.812 -5.887 1.00 89.50 213 SER A C 1
ATOM 1667 O O . SER A 1 213 ? -3.855 3.652 -6.208 1.00 89.50 213 SER A O 1
ATOM 1669 N N . MET A 1 214 ? -4.428 1.874 -4.968 1.00 92.50 214 MET A N 1
ATOM 1670 C CA . MET A 1 214 ? -3.113 1.723 -4.317 1.00 92.50 214 MET A CA 1
ATOM 1671 C C . MET A 1 214 ? -2.094 1.044 -5.236 1.00 92.50 214 MET A C 1
ATOM 1673 O O . MET A 1 214 ? -0.925 1.433 -5.281 1.00 92.50 214 MET A O 1
ATOM 1677 N N . ARG A 1 215 ? -2.540 0.037 -5.997 1.00 93.56 215 ARG A N 1
ATOM 1678 C CA . ARG A 1 215 ? -1.694 -0.821 -6.846 1.00 93.56 215 ARG A CA 1
ATOM 1679 C C . ARG A 1 215 ? -0.682 -0.065 -7.719 1.00 93.56 215 ARG A C 1
ATOM 1681 O O . ARG A 1 215 ? 0.486 -0.457 -7.701 1.00 93.56 215 ARG A O 1
ATOM 1688 N N . PRO A 1 216 ? -1.043 0.993 -8.479 1.00 93.62 216 PRO A N 1
ATOM 1689 C CA . PRO A 1 216 ? -0.063 1.711 -9.295 1.00 93.62 216 PRO A CA 1
ATOM 1690 C C . PRO A 1 216 ? 1.089 2.289 -8.468 1.00 93.62 216 PRO A C 1
ATOM 1692 O O . PRO A 1 216 ? 2.245 2.191 -8.878 1.00 93.62 216 PRO A O 1
ATOM 1695 N N . TRP A 1 217 ? 0.807 2.823 -7.280 1.00 94.25 217 TRP A N 1
ATOM 1696 C CA . TRP A 1 217 ? 1.830 3.378 -6.393 1.00 94.25 217 TRP A CA 1
ATOM 1697 C C . TRP A 1 217 ? 2.726 2.306 -5.789 1.00 94.25 217 TRP A C 1
ATOM 1699 O O . TRP A 1 217 ? 3.935 2.498 -5.721 1.00 94.25 217 TRP A O 1
ATOM 1709 N N . ILE A 1 218 ? 2.166 1.154 -5.423 1.00 96.19 218 ILE A N 1
ATOM 1710 C CA . ILE A 1 218 ? 2.960 0.025 -4.930 1.00 96.19 218 ILE A CA 1
ATOM 1711 C C . ILE A 1 218 ? 3.929 -0.445 -6.025 1.00 96.19 218 ILE A C 1
ATOM 1713 O O . ILE A 1 218 ? 5.134 -0.544 -5.794 1.00 96.19 218 ILE A O 1
ATOM 1717 N N . TYR A 1 219 ? 3.457 -0.651 -7.258 1.00 96.62 219 TYR A N 1
ATOM 1718 C CA . TYR A 1 219 ? 4.361 -1.043 -8.342 1.00 96.62 219 TYR A CA 1
ATOM 1719 C C . TYR A 1 219 ? 5.410 0.029 -8.656 1.00 96.62 219 TYR A C 1
ATOM 1721 O O . TYR A 1 219 ? 6.568 -0.318 -8.889 1.00 96.62 219 TYR A O 1
ATOM 1729 N N . ARG A 1 220 ? 5.049 1.321 -8.619 1.00 95.44 220 ARG A N 1
ATOM 1730 C CA . ARG A 1 220 ? 6.007 2.419 -8.819 1.00 95.44 220 ARG A CA 1
ATOM 1731 C C . ARG A 1 220 ? 7.077 2.450 -7.731 1.00 95.44 220 ARG A C 1
ATOM 1733 O O . ARG A 1 220 ? 8.252 2.587 -8.061 1.00 95.44 220 ARG A O 1
ATOM 1740 N N . GLY A 1 221 ? 6.702 2.298 -6.464 1.00 95.69 221 GLY A N 1
ATOM 1741 C CA . GLY A 1 221 ? 7.652 2.270 -5.352 1.00 95.69 221 GLY A CA 1
ATOM 1742 C C . GLY A 1 221 ? 8.686 1.155 -5.515 1.00 95.69 221 GLY A C 1
ATOM 1743 O O . GLY A 1 221 ? 9.886 1.396 -5.383 1.00 95.69 221 GLY A O 1
ATOM 1744 N N . VAL A 1 222 ? 8.238 -0.050 -5.890 1.00 97.00 222 VAL A N 1
ATOM 1745 C CA . VAL A 1 222 ? 9.142 -1.184 -6.149 1.00 97.00 222 VAL A CA 1
ATOM 1746 C C . VAL A 1 222 ? 9.994 -0.951 -7.398 1.00 97.00 222 VAL A C 1
ATOM 1748 O O . VAL A 1 222 ? 11.193 -1.222 -7.366 1.00 97.00 222 VAL A O 1
ATOM 1751 N N . PHE A 1 223 ? 9.418 -0.409 -8.478 1.00 95.56 223 PHE A N 1
ATOM 1752 C CA . PHE A 1 223 ? 10.165 -0.010 -9.675 1.00 95.56 223 PHE A CA 1
ATOM 1753 C C . PHE A 1 223 ? 11.324 0.928 -9.325 1.00 95.56 223 PHE A C 1
ATOM 1755 O O . PHE A 1 223 ? 12.453 0.668 -9.735 1.00 95.56 223 PHE A O 1
ATOM 1762 N N . ARG A 1 224 ? 11.069 1.978 -8.534 1.00 94.19 224 ARG A N 1
ATOM 1763 C CA . ARG A 1 224 ? 12.101 2.948 -8.145 1.00 94.19 224 ARG A CA 1
ATOM 1764 C C . ARG A 1 224 ? 13.234 2.296 -7.356 1.00 94.19 224 ARG A C 1
ATOM 1766 O O . ARG A 1 224 ? 14.391 2.562 -7.663 1.00 94.19 224 ARG A O 1
ATOM 1773 N N . TYR A 1 225 ? 12.906 1.4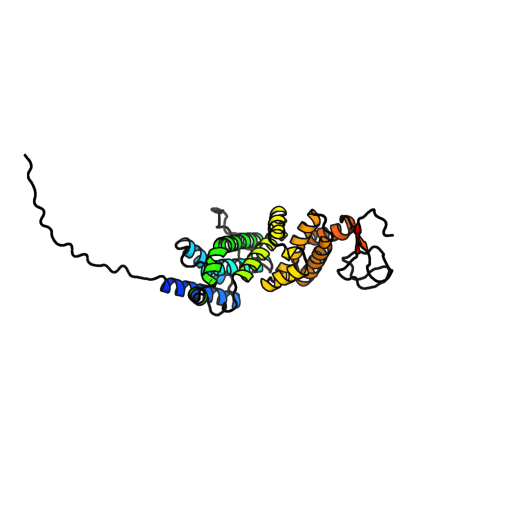21 -6.403 1.00 94.12 225 TYR A N 1
ATOM 1774 C CA . TYR A 1 225 ? 13.910 0.658 -5.657 1.00 94.12 225 TYR A CA 1
ATOM 1775 C C . TYR A 1 225 ? 14.748 -0.235 -6.580 1.00 94.12 225 TYR A C 1
ATOM 1777 O O . TYR A 1 225 ? 15.971 -0.156 -6.562 1.00 94.12 225 TYR A O 1
ATOM 1785 N N . LEU A 1 226 ? 14.104 -1.064 -7.411 1.00 93.62 226 LEU A N 1
ATOM 1786 C CA . LEU A 1 226 ? 14.804 -2.003 -8.294 1.00 93.62 226 LEU A CA 1
ATOM 1787 C C . LEU A 1 226 ? 15.661 -1.279 -9.339 1.00 93.62 226 LEU A C 1
ATOM 1789 O O . LEU A 1 226 ? 16.742 -1.752 -9.672 1.00 93.62 226 LEU A O 1
ATOM 1793 N N . ARG A 1 227 ? 15.210 -0.116 -9.817 1.00 92.00 227 ARG A N 1
ATOM 1794 C CA . ARG A 1 227 ? 15.993 0.758 -10.693 1.00 92.00 227 ARG A CA 1
ATOM 1795 C C . ARG A 1 227 ? 17.282 1.233 -10.026 1.00 92.00 227 ARG A C 1
ATOM 1797 O O . ARG A 1 227 ? 18.322 1.239 -10.671 1.00 92.00 227 ARG A O 1
ATOM 1804 N N . GLU A 1 228 ? 17.215 1.659 -8.766 1.00 90.19 228 GLU A N 1
ATOM 1805 C CA . GLU A 1 228 ? 18.379 2.169 -8.026 1.00 90.19 228 GLU A CA 1
ATOM 1806 C C . GLU A 1 228 ? 19.470 1.102 -7.862 1.00 90.19 228 GLU A C 1
ATOM 1808 O O . GLU A 1 228 ? 20.656 1.418 -7.894 1.00 90.19 228 GLU A O 1
ATOM 1813 N N . VAL A 1 229 ? 19.072 -0.167 -7.740 1.00 88.75 229 VAL A N 1
ATOM 1814 C CA . VAL A 1 229 ? 19.992 -1.311 -7.642 1.00 88.75 229 VAL A CA 1
ATOM 1815 C C . VAL A 1 229 ? 20.266 -2.002 -8.990 1.00 88.75 229 VAL A C 1
ATOM 1817 O O . VAL A 1 229 ? 20.815 -3.100 -9.003 1.00 88.75 229 VAL A O 1
ATOM 1820 N N . ASP A 1 230 ? 19.895 -1.366 -10.108 1.00 83.69 230 ASP A N 1
ATOM 1821 C CA . ASP A 1 230 ? 20.068 -1.840 -11.495 1.00 83.69 230 ASP A CA 1
ATOM 1822 C C . ASP A 1 230 ? 19.550 -3.271 -11.758 1.00 83.69 230 ASP A C 1
ATOM 1824 O O . ASP A 1 230 ? 20.128 -4.070 -12.497 1.00 83.69 230 ASP A O 1
ATOM 1828 N N . GLU A 1 231 ? 18.423 -3.615 -11.135 1.00 87.62 231 GLU A N 1
ATOM 1829 C CA . GLU A 1 231 ? 17.779 -4.915 -11.291 1.00 87.62 231 GLU A CA 1
ATOM 1830 C C . GLU A 1 231 ? 16.911 -4.948 -12.553 1.00 87.62 231 GLU A C 1
ATOM 1832 O O . GLU A 1 231 ? 15.971 -4.163 -12.717 1.00 87.62 231 GLU A O 1
ATOM 1837 N N . VAL A 1 232 ? 17.134 -5.951 -13.411 1.00 87.06 232 VAL A N 1
ATOM 1838 C CA . VAL A 1 232 ? 16.341 -6.175 -14.635 1.00 87.06 232 VAL A CA 1
ATOM 1839 C C . VAL A 1 232 ? 14.844 -6.256 -14.327 1.00 87.06 232 VAL A C 1
ATOM 1841 O O . VAL A 1 232 ? 14.022 -5.846 -15.137 1.00 87.06 232 VAL A O 1
ATOM 1844 N N . ALA A 1 233 ? 14.446 -6.756 -13.157 1.00 88.81 233 ALA A N 1
ATOM 1845 C CA . ALA A 1 233 ? 13.035 -6.855 -12.791 1.00 88.81 233 ALA A CA 1
ATOM 1846 C C . ALA A 1 233 ? 12.310 -5.492 -12.715 1.00 88.81 233 ALA A C 1
ATOM 1848 O O . ALA A 1 233 ? 11.078 -5.476 -12.804 1.00 88.81 233 ALA A O 1
ATOM 1849 N N . ALA A 1 234 ? 13.032 -4.366 -12.611 1.00 92.44 234 ALA A N 1
ATOM 1850 C CA . ALA A 1 234 ? 12.456 -3.027 -12.507 1.00 92.44 234 ALA A CA 1
ATOM 1851 C C . ALA A 1 234 ? 11.462 -2.719 -13.639 1.00 92.44 234 ALA A C 1
ATOM 1853 O O . ALA A 1 234 ? 10.349 -2.272 -13.360 1.00 92.44 234 ALA A O 1
ATOM 1854 N N . TYR A 1 235 ? 11.785 -3.032 -14.903 1.00 89.56 235 TYR A N 1
ATOM 1855 C CA . TYR A 1 235 ? 10.890 -2.701 -16.024 1.00 89.56 235 TYR A CA 1
ATOM 1856 C C . TYR A 1 235 ? 9.517 -3.369 -15.883 1.00 89.56 235 TYR A C 1
ATOM 1858 O O . TYR A 1 235 ? 8.504 -2.764 -16.233 1.00 89.56 235 TYR A O 1
ATOM 1866 N N . LYS A 1 236 ? 9.458 -4.603 -15.353 1.00 90.00 236 LYS A N 1
ATOM 1867 C CA . LYS A 1 236 ? 8.187 -5.324 -15.207 1.00 90.00 236 LYS A CA 1
ATOM 1868 C C . LYS A 1 236 ? 7.276 -4.588 -14.224 1.00 90.00 236 LYS A C 1
ATOM 1870 O O . LYS A 1 236 ? 6.082 -4.452 -14.480 1.00 90.00 236 LYS A O 1
ATOM 1875 N N . PHE A 1 237 ? 7.849 -4.076 -13.135 1.00 94.38 237 PHE A N 1
ATOM 1876 C CA . PHE A 1 237 ? 7.142 -3.234 -12.171 1.00 94.38 237 PHE A CA 1
ATOM 1877 C C . PHE A 1 237 ? 6.739 -1.885 -12.776 1.00 94.38 237 PHE A C 1
ATOM 1879 O O . PHE A 1 237 ? 5.595 -1.473 -12.602 1.00 94.38 237 PHE A O 1
ATOM 1886 N N . GLY A 1 238 ? 7.616 -1.245 -13.555 1.00 93.31 238 GLY A N 1
ATOM 1887 C CA . GLY A 1 238 ? 7.309 0.003 -14.261 1.00 93.31 238 GLY A CA 1
ATOM 1888 C C . GLY A 1 238 ? 6.113 -0.134 -15.211 1.00 93.31 238 GLY A C 1
ATOM 1889 O O . GLY A 1 238 ? 5.149 0.626 -15.115 1.00 93.31 238 GLY A O 1
ATOM 1890 N N . ILE A 1 239 ? 6.105 -1.159 -16.071 1.00 90.44 239 ILE A N 1
ATOM 1891 C CA . ILE A 1 239 ? 4.974 -1.427 -16.976 1.00 90.44 239 ILE A CA 1
ATOM 1892 C C . ILE A 1 239 ? 3.700 -1.704 -16.183 1.00 90.44 239 ILE A C 1
ATOM 1894 O O . ILE A 1 239 ? 2.640 -1.179 -16.525 1.00 90.44 239 ILE A O 1
ATOM 1898 N N . LYS A 1 240 ? 3.786 -2.509 -15.118 1.00 91.81 240 LYS A N 1
ATOM 1899 C CA . LYS A 1 240 ? 2.610 -2.848 -14.319 1.00 91.81 240 LYS A CA 1
ATOM 1900 C C . LYS A 1 240 ? 2.027 -1.624 -13.613 1.00 91.81 240 LYS A C 1
ATOM 1902 O O . LYS A 1 240 ? 0.810 -1.473 -13.600 1.00 91.81 240 LYS A O 1
ATOM 1907 N N . ALA A 1 241 ? 2.878 -0.714 -13.137 1.00 93.50 241 ALA A N 1
ATOM 1908 C CA . ALA A 1 241 ? 2.470 0.579 -12.597 1.00 93.50 241 ALA A CA 1
ATOM 1909 C C . ALA A 1 241 ? 1.720 1.427 -13.640 1.00 93.50 241 ALA A C 1
ATOM 1911 O O . ALA A 1 241 ? 0.648 1.951 -13.349 1.00 93.50 241 ALA A O 1
ATOM 1912 N N . LEU A 1 242 ? 2.235 1.520 -14.874 1.00 90.62 242 LEU A N 1
ATOM 1913 C CA . LEU A 1 242 ? 1.567 2.239 -15.968 1.00 90.62 242 LEU A CA 1
ATOM 1914 C C . LEU A 1 242 ? 0.218 1.604 -16.339 1.00 90.62 242 LEU A C 1
ATOM 1916 O O . LEU A 1 242 ? -0.762 2.319 -16.555 1.00 90.62 242 LEU A O 1
ATOM 1920 N N . GLN A 1 243 ? 0.155 0.271 -16.410 1.00 88.81 243 GLN A N 1
ATOM 1921 C CA . GLN A 1 243 ? -1.065 -0.471 -16.736 1.00 88.81 243 GLN A CA 1
ATOM 1922 C C . GLN A 1 243 ? -2.154 -0.258 -15.682 1.00 88.81 243 GLN A C 1
ATOM 1924 O O . GLN A 1 243 ? -3.280 0.090 -16.035 1.00 88.81 243 GLN A O 1
ATOM 1929 N N . THR A 1 244 ? -1.831 -0.404 -14.395 1.00 90.44 244 THR A N 1
ATOM 1930 C CA . THR A 1 244 ? -2.821 -0.217 -13.326 1.00 90.44 244 THR A CA 1
ATOM 1931 C C . THR A 1 244 ? -3.187 1.248 -13.113 1.00 90.44 244 THR A C 1
ATOM 1933 O O . THR A 1 244 ? -4.347 1.535 -12.836 1.00 90.44 244 THR A O 1
ATOM 1936 N N . ALA A 1 245 ? -2.275 2.197 -13.353 1.00 89.12 245 ALA A N 1
ATOM 1937 C CA . ALA A 1 245 ? -2.590 3.628 -13.293 1.00 89.12 245 ALA A CA 1
ATOM 1938 C C . ALA A 1 245 ? -3.598 4.060 -14.373 1.00 89.12 245 ALA A C 1
ATOM 1940 O O . ALA A 1 245 ? -4.396 4.971 -14.146 1.00 89.12 245 ALA A O 1
ATOM 1941 N N . ARG A 1 246 ? -3.578 3.416 -15.553 1.00 84.88 246 ARG A N 1
ATOM 1942 C CA . ARG A 1 246 ? -4.585 3.641 -16.608 1.00 84.88 246 ARG A CA 1
ATOM 1943 C C . ARG A 1 246 ? -5.971 3.163 -16.173 1.00 84.88 246 ARG A C 1
ATOM 1945 O O . ARG A 1 246 ? -6.950 3.844 -16.458 1.00 84.88 246 ARG A O 1
ATOM 1952 N N . LEU A 1 247 ? -6.045 2.027 -15.478 1.00 83.12 247 LEU A N 1
ATOM 1953 C CA . LEU A 1 247 ? -7.302 1.464 -14.974 1.00 83.12 247 LEU A CA 1
ATOM 1954 C C . LEU A 1 247 ? -7.865 2.276 -13.797 1.00 83.12 247 LEU A C 1
ATOM 1956 O O . LEU A 1 247 ? -9.066 2.511 -13.741 1.00 83.12 247 LEU A O 1
ATOM 1960 N N . ALA A 1 248 ? -6.998 2.780 -12.917 1.00 77.88 248 ALA A N 1
ATOM 1961 C CA . ALA A 1 248 ? -7.367 3.537 -11.718 1.00 77.88 248 ALA A CA 1
ATOM 1962 C C . ALA A 1 248 ? -7.684 5.036 -11.961 1.00 77.88 248 ALA A C 1
ATOM 1964 O O . ALA A 1 248 ? -7.652 5.824 -11.022 1.00 77.88 248 ALA A O 1
ATOM 1965 N N . GLN A 1 249 ? -7.946 5.450 -13.210 1.00 61.22 249 GLN A N 1
ATOM 1966 C CA . GLN A 1 249 ? -8.436 6.786 -13.609 1.00 61.22 249 GLN A CA 1
ATOM 1967 C C . GLN A 1 249 ? -7.844 8.000 -12.848 1.00 61.22 249 GLN A C 1
ATOM 1969 O O . GLN A 1 249 ? -8.574 8.778 -12.237 1.00 61.22 249 GLN A O 1
ATOM 1974 N N . GLY A 1 250 ? -6.529 8.238 -12.954 1.00 54.41 250 GLY A N 1
ATOM 1975 C CA . GLY A 1 250 ? -5.943 9.543 -12.584 1.00 54.41 250 GLY A CA 1
ATOM 1976 C C . GLY A 1 250 ? -4.922 9.547 -11.450 1.00 54.41 250 GLY A C 1
ATOM 1977 O O . GLY A 1 250 ? -4.572 10.612 -10.951 1.00 54.41 250 GLY A O 1
ATOM 1978 N N . THR A 1 251 ? -4.383 8.393 -11.068 1.00 67.12 251 THR A N 1
ATOM 1979 C CA . THR A 1 251 ? -3.362 8.313 -10.015 1.00 67.12 251 THR A CA 1
ATOM 1980 C C . THR A 1 251 ? -2.005 8.881 -10.446 1.00 67.12 251 THR A C 1
ATOM 1982 O O . THR A 1 251 ? -1.331 9.516 -9.644 1.00 67.12 251 THR A O 1
ATOM 1985 N N . PHE A 1 252 ? -1.579 8.740 -11.705 1.00 82.62 252 PHE A N 1
ATOM 1986 C CA . PHE A 1 252 ? -0.254 9.227 -12.127 1.00 82.62 252 PHE A CA 1
ATOM 1987 C C . PHE A 1 252 ? -0.279 10.587 -12.823 1.00 82.62 252 PHE A C 1
ATOM 1989 O O . PHE A 1 252 ? -0.962 10.771 -13.835 1.00 82.62 252 PHE A O 1
ATOM 1996 N N . THR A 1 253 ? 0.575 11.494 -12.336 1.00 82.50 253 THR A N 1
ATOM 1997 C CA . THR A 1 253 ? 0.961 12.713 -13.052 1.00 82.50 253 THR A CA 1
ATOM 1998 C C . THR A 1 253 ? 1.723 12.352 -14.329 1.00 82.50 253 THR A C 1
ATOM 2000 O O . THR A 1 253 ? 2.232 11.238 -14.476 1.00 82.50 253 THR A O 1
ATOM 2003 N N . ARG A 1 254 ? 1.827 13.304 -15.264 1.00 85.19 254 ARG A N 1
ATOM 2004 C CA . ARG A 1 254 ? 2.659 13.135 -16.463 1.00 85.19 254 ARG A CA 1
ATO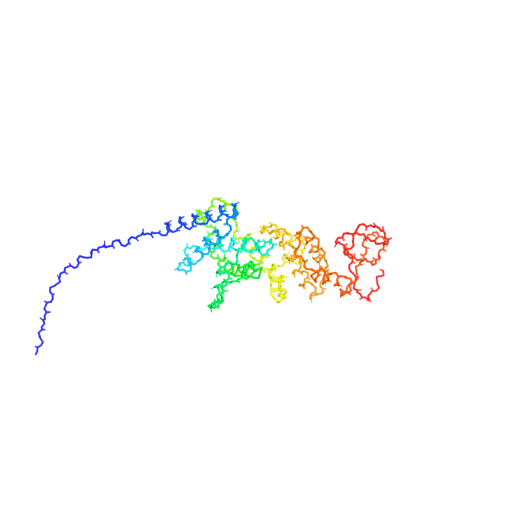M 2005 C C . ARG A 1 254 ? 4.114 12.829 -16.092 1.00 85.19 254 ARG A C 1
ATOM 2007 O O . ARG A 1 254 ? 4.660 11.863 -16.598 1.00 85.19 254 ARG A O 1
ATOM 2014 N N . ALA A 1 255 ? 4.672 13.555 -15.123 1.00 87.69 255 ALA A N 1
ATOM 2015 C CA . ALA A 1 255 ? 6.036 13.339 -14.645 1.00 87.69 255 ALA A CA 1
ATOM 2016 C C . ALA A 1 255 ? 6.286 11.897 -14.164 1.00 87.69 255 ALA A C 1
ATOM 2018 O O . ALA A 1 255 ? 7.328 11.327 -14.461 1.00 87.69 255 ALA A O 1
ATOM 2019 N N . HIS A 1 256 ? 5.324 11.271 -13.471 1.00 89.88 256 HIS A N 1
ATOM 2020 C CA . HIS A 1 256 ? 5.477 9.879 -13.028 1.00 89.88 256 HIS A CA 1
ATOM 2021 C C . HIS A 1 256 ? 5.485 8.879 -14.188 1.00 89.88 256 HIS A C 1
ATOM 2023 O O . HIS A 1 256 ? 6.138 7.844 -14.087 1.00 89.88 256 HIS A O 1
ATOM 2029 N N . LYS A 1 257 ? 4.733 9.155 -15.257 1.00 89.44 257 LYS A N 1
ATOM 2030 C CA . LYS A 1 257 ? 4.701 8.300 -16.450 1.00 89.44 257 LYS A CA 1
ATOM 2031 C C . LYS A 1 257 ? 5.992 8.457 -17.243 1.00 89.44 257 LYS A C 1
ATOM 2033 O O . LYS A 1 257 ? 6.630 7.453 -17.541 1.00 89.44 257 LYS A O 1
ATOM 2038 N N . ASP A 1 258 ? 6.387 9.706 -17.478 1.00 90.56 258 ASP A N 1
ATOM 2039 C CA . ASP A 1 258 ? 7.591 10.065 -18.221 1.00 90.56 258 ASP A CA 1
ATOM 2040 C C . ASP A 1 258 ? 8.846 9.469 -17.545 1.00 90.56 258 ASP A C 1
ATOM 2042 O O . ASP A 1 258 ? 9.676 8.895 -18.234 1.00 90.56 258 ASP A O 1
ATOM 2046 N N . ASP A 1 259 ? 8.945 9.476 -16.206 1.00 91.00 259 ASP A N 1
ATOM 2047 C CA . ASP A 1 259 ? 10.054 8.846 -15.453 1.00 91.00 259 ASP A CA 1
ATOM 2048 C C . ASP A 1 259 ? 10.187 7.331 -15.714 1.00 91.00 259 ASP A C 1
ATOM 2050 O O . ASP A 1 259 ? 11.292 6.807 -15.878 1.00 91.00 259 ASP A O 1
ATOM 2054 N N . ILE A 1 260 ? 9.062 6.611 -15.776 1.00 91.94 260 ILE A N 1
ATOM 2055 C CA . ILE A 1 260 ? 9.063 5.169 -16.060 1.00 91.94 260 ILE A CA 1
ATOM 2056 C C . ILE A 1 260 ? 9.432 4.923 -17.526 1.00 91.94 260 ILE A C 1
ATOM 2058 O O . ILE A 1 260 ? 10.254 4.055 -17.823 1.00 91.94 260 ILE A O 1
ATOM 2062 N N . GLU A 1 261 ? 8.817 5.667 -18.444 1.00 90.06 261 GLU A N 1
ATOM 2063 C CA . GLU A 1 261 ? 9.016 5.500 -19.885 1.00 90.06 261 GLU A CA 1
ATOM 2064 C C . GLU A 1 261 ? 10.441 5.878 -20.306 1.00 90.06 261 GLU A C 1
ATOM 2066 O O . GLU A 1 261 ? 11.071 5.119 -21.043 1.00 90.06 261 GLU A O 1
ATOM 2071 N N . GLN A 1 262 ? 10.984 6.981 -19.786 1.00 90.62 262 GLN A N 1
ATOM 2072 C CA . GLN A 1 262 ? 12.361 7.410 -20.032 1.00 90.62 262 GLN A CA 1
ATOM 2073 C C . GLN A 1 262 ? 13.353 6.343 -19.567 1.00 90.62 262 GLN A C 1
ATOM 2075 O O . GLN A 1 262 ? 14.223 5.935 -20.339 1.00 90.62 262 GLN A O 1
ATOM 2080 N N . TRP A 1 263 ? 13.188 5.810 -18.351 1.00 91.56 263 TRP A N 1
ATOM 2081 C CA . TRP A 1 263 ? 14.106 4.780 -17.878 1.00 91.56 263 TRP A CA 1
ATOM 2082 C C . TRP A 1 263 ? 14.055 3.514 -18.740 1.00 91.56 263 TRP A C 1
ATOM 2084 O O . TRP A 1 263 ? 15.095 2.982 -19.119 1.00 91.56 263 TRP A O 1
ATOM 2094 N N . ILE A 1 264 ? 12.857 3.043 -19.099 1.00 87.50 264 ILE A N 1
ATOM 2095 C CA . ILE A 1 264 ? 12.694 1.843 -19.932 1.00 87.50 264 ILE A CA 1
ATOM 2096 C C . ILE A 1 264 ? 13.301 2.038 -21.334 1.00 87.50 264 ILE A C 1
ATOM 2098 O O . ILE A 1 264 ? 13.894 1.107 -21.882 1.00 87.50 264 ILE A O 1
ATOM 2102 N N . ASN A 1 265 ? 13.151 3.223 -21.926 1.00 83.25 265 ASN A N 1
ATOM 2103 C CA . ASN A 1 265 ? 13.540 3.474 -23.315 1.00 83.25 265 ASN A CA 1
ATOM 2104 C C . ASN A 1 265 ? 15.015 3.862 -23.468 1.00 83.25 265 ASN A C 1
ATOM 2106 O O . ASN A 1 265 ? 15.666 3.462 -24.442 1.00 83.25 265 ASN A O 1
ATOM 2110 N N . GLU A 1 266 ? 15.540 4.624 -22.512 1.00 81.31 266 GLU A N 1
ATOM 2111 C CA . GLU A 1 266 ? 16.793 5.365 -22.657 1.00 81.31 266 GLU A CA 1
ATOM 2112 C C . GLU A 1 266 ? 17.804 4.989 -21.574 1.00 81.31 266 GLU A C 1
ATOM 2114 O O . GLU A 1 266 ? 18.910 4.556 -21.917 1.00 81.31 266 GLU A O 1
ATOM 2119 N N . ASP A 1 267 ? 17.417 5.049 -20.297 1.00 83.50 267 ASP A N 1
ATOM 2120 C CA . ASP A 1 267 ? 18.391 5.023 -19.192 1.00 83.50 267 ASP A CA 1
ATOM 2121 C C . ASP A 1 267 ? 18.726 3.623 -18.662 1.00 83.50 267 ASP A C 1
ATOM 2123 O O . ASP A 1 267 ? 19.773 3.441 -18.046 1.00 83.50 267 ASP A O 1
ATOM 2127 N N . ALA A 1 268 ? 17.876 2.617 -18.886 1.00 84.19 268 ALA A N 1
ATOM 2128 C CA . ALA A 1 268 ? 18.128 1.263 -18.399 1.00 84.19 268 ALA A CA 1
ATOM 2129 C C . ALA A 1 268 ? 19.471 0.730 -18.921 1.00 84.19 268 ALA A C 1
ATOM 2131 O O . ALA A 1 268 ? 19.769 0.853 -20.110 1.00 84.19 268 ALA A O 1
ATOM 2132 N N . SER A 1 269 ? 20.248 0.044 -18.081 1.00 85.12 269 SER A N 1
ATOM 2133 C CA . SER A 1 269 ? 21.521 -0.593 -18.468 1.00 85.12 269 SER A CA 1
ATOM 2134 C C . SER A 1 269 ? 21.361 -1.767 -19.448 1.00 85.12 269 SER A C 1
ATOM 2136 O O . SER A 1 269 ? 22.342 -2.403 -19.839 1.00 85.12 269 SER A O 1
ATOM 2138 N N . PHE A 1 270 ? 20.129 -2.073 -19.861 1.00 85.56 270 PHE A N 1
ATOM 2139 C CA . PHE A 1 270 ? 19.771 -3.223 -20.678 1.00 85.56 270 PHE A CA 1
ATOM 2140 C C . PHE A 1 270 ? 18.976 -2.793 -21.913 1.00 85.56 270 PHE A C 1
ATOM 2142 O O . PHE A 1 270 ? 18.148 -1.885 -21.854 1.00 85.56 270 PHE A O 1
ATOM 2149 N N . ASP A 1 271 ? 19.204 -3.482 -23.025 1.00 85.06 271 ASP A N 1
ATOM 2150 C CA . ASP A 1 271 ? 18.294 -3.506 -24.160 1.00 85.06 271 ASP A CA 1
ATOM 2151 C C . ASP A 1 271 ? 17.270 -4.623 -23.962 1.00 85.06 271 ASP A C 1
ATOM 2153 O O . ASP A 1 271 ? 17.607 -5.763 -23.627 1.00 85.06 271 ASP A O 1
ATOM 2157 N N . PHE A 1 272 ? 16.003 -4.309 -24.209 1.00 84.44 272 PHE A N 1
ATOM 2158 C CA . PHE A 1 272 ? 14.935 -5.298 -24.204 1.00 84.44 272 PHE A CA 1
ATOM 2159 C C . PHE A 1 272 ? 14.789 -5.900 -25.590 1.00 84.44 272 PHE A C 1
ATOM 2161 O O . PHE A 1 272 ? 14.710 -5.191 -26.592 1.00 84.44 272 PHE A O 1
ATOM 2168 N N . VAL A 1 273 ? 14.747 -7.224 -25.648 1.00 84.69 273 VAL A N 1
ATOM 2169 C CA . VAL A 1 273 ? 14.772 -7.994 -26.883 1.00 84.69 273 VAL A CA 1
ATOM 2170 C C . VAL A 1 273 ? 13.527 -8.863 -26.973 1.00 84.69 273 VAL A C 1
ATOM 2172 O O . VAL A 1 273 ? 13.089 -9.488 -26.000 1.00 84.69 273 VAL A O 1
ATOM 2175 N N . CYS A 1 274 ? 12.951 -8.921 -28.174 1.00 82.94 274 CYS A N 1
ATOM 2176 C CA . CYS A 1 274 ? 11.828 -9.792 -28.468 1.00 82.94 274 CYS A CA 1
ATOM 2177 C C . CYS A 1 274 ? 12.229 -11.262 -28.265 1.00 82.94 274 CYS A C 1
ATOM 2179 O O . CYS A 1 274 ? 12.981 -11.827 -29.061 1.00 82.94 274 CYS A O 1
ATOM 2181 N N . GLY A 1 275 ? 11.680 -11.894 -27.225 1.00 77.19 275 GLY A N 1
ATOM 2182 C CA . GLY A 1 275 ? 11.873 -13.319 -26.935 1.00 77.19 275 GLY A CA 1
ATOM 2183 C C . GLY A 1 275 ? 11.005 -14.259 -27.776 1.00 77.19 275 GLY A C 1
ATOM 2184 O O . GLY A 1 275 ? 10.949 -15.455 -27.500 1.00 77.19 275 GLY A O 1
ATOM 2185 N N . LYS A 1 276 ? 10.277 -13.741 -28.773 1.00 78.19 276 LYS A N 1
ATOM 2186 C CA . LYS A 1 276 ? 9.365 -14.540 -29.592 1.00 78.19 276 LYS A CA 1
ATOM 2187 C C . LYS A 1 276 ? 10.043 -15.058 -30.860 1.00 78.19 276 LYS A C 1
ATOM 2189 O O . LYS A 1 276 ? 10.464 -14.284 -31.724 1.00 78.19 276 LYS A O 1
ATOM 2194 N N . GLY A 1 277 ? 10.084 -16.384 -30.991 1.00 75.44 277 GLY A N 1
ATOM 2195 C CA . GLY A 1 277 ? 10.679 -17.064 -32.141 1.00 75.44 277 GLY A CA 1
ATOM 2196 C C . GLY A 1 277 ? 12.150 -16.687 -32.329 1.00 75.44 277 GLY A C 1
ATOM 2197 O O . GLY A 1 277 ? 12.902 -16.591 -31.365 1.00 75.44 277 GLY A O 1
ATOM 2198 N N . GLN A 1 278 ? 12.554 -16.451 -33.578 1.00 78.06 278 GLN A N 1
ATOM 2199 C CA . GLN A 1 278 ? 13.918 -16.032 -33.928 1.00 78.06 278 GLN A CA 1
ATOM 2200 C C . GLN A 1 278 ? 14.074 -14.509 -34.100 1.00 78.06 278 GLN A C 1
ATOM 2202 O O . GLN A 1 278 ? 15.118 -14.066 -34.562 1.00 78.06 278 GLN A O 1
ATOM 2207 N N . CYS A 1 279 ? 13.064 -13.701 -33.745 1.00 81.81 279 CYS A N 1
ATOM 2208 C CA . CYS A 1 279 ? 13.049 -12.264 -34.043 1.00 81.81 279 CYS A CA 1
ATOM 2209 C C . CYS A 1 279 ? 14.275 -11.534 -33.470 1.00 81.81 279 CYS A C 1
ATOM 2211 O O . CYS A 1 279 ? 14.950 -10.814 -34.203 1.00 81.81 279 CYS A O 1
ATOM 2213 N N . LYS A 1 280 ? 14.570 -11.733 -32.174 1.00 79.31 280 LYS A N 1
ATOM 2214 C CA . LYS A 1 280 ? 15.718 -11.150 -31.447 1.00 79.31 280 LYS A CA 1
ATOM 2215 C C . LYS A 1 280 ? 15.941 -9.637 -31.668 1.00 79.31 280 LYS A C 1
ATOM 2217 O O . LYS A 1 280 ? 17.020 -9.127 -31.383 1.00 79.31 280 LYS A O 1
ATOM 2222 N N . GLN A 1 281 ? 14.934 -8.905 -32.145 1.00 84.25 281 GLN A N 1
ATOM 2223 C CA . GLN A 1 281 ? 15.022 -7.461 -32.347 1.00 84.25 281 GLN A CA 1
ATOM 2224 C C . GLN A 1 281 ? 14.828 -6.717 -31.031 1.00 84.25 281 GLN A C 1
ATOM 2226 O O . GLN A 1 281 ? 14.072 -7.174 -30.165 1.00 84.25 281 GLN A O 1
ATOM 2231 N N . ARG A 1 282 ? 15.476 -5.553 -30.911 1.00 83.31 282 ARG A N 1
ATOM 2232 C CA . ARG A 1 282 ? 15.222 -4.612 -29.817 1.00 83.31 282 ARG A CA 1
ATOM 2233 C C . ARG A 1 282 ? 13.749 -4.202 -29.842 1.00 83.31 282 ARG A C 1
ATOM 2235 O O . ARG A 1 282 ? 13.174 -3.965 -30.903 1.00 83.31 282 ARG A O 1
ATOM 2242 N N . VAL A 1 283 ? 13.139 -4.144 -28.670 1.00 82.50 283 VAL A N 1
ATOM 2243 C CA . VAL A 1 283 ? 11.745 -3.749 -28.474 1.00 82.50 283 VAL A CA 1
ATOM 2244 C C . VAL A 1 283 ? 11.648 -2.723 -27.364 1.00 82.50 283 VAL A C 1
ATOM 2246 O O . VAL A 1 283 ? 12.518 -2.638 -26.502 1.00 82.50 283 VAL A O 1
ATOM 2249 N N . ILE A 1 284 ? 10.563 -1.962 -27.398 1.00 77.62 284 ILE A N 1
ATOM 2250 C CA . ILE A 1 284 ? 10.160 -1.073 -26.320 1.00 77.62 284 ILE A CA 1
ATOM 2251 C C . ILE A 1 284 ? 9.133 -1.840 -25.477 1.00 77.62 284 ILE A C 1
ATOM 2253 O O . ILE A 1 284 ? 8.062 -2.163 -25.993 1.00 77.62 284 ILE A O 1
ATOM 2257 N N . PRO A 1 285 ? 9.431 -2.187 -24.214 1.00 73.25 285 PRO A N 1
ATOM 2258 C CA . PRO A 1 285 ? 8.534 -2.998 -23.396 1.00 73.25 285 PRO A CA 1
ATOM 2259 C C . PRO A 1 285 ? 7.148 -2.403 -23.131 1.00 73.25 285 PRO A C 1
ATOM 2261 O O . PRO A 1 285 ? 6.226 -3.145 -22.800 1.00 73.25 285 PRO A O 1
ATOM 2264 N N . SER A 1 286 ? 6.989 -1.083 -23.259 1.00 69.00 286 SER A N 1
ATOM 2265 C CA . SER A 1 286 ? 5.690 -0.416 -23.131 1.00 69.00 286 SER A CA 1
ATOM 2266 C C . SER A 1 286 ? 4.791 -0.582 -24.366 1.00 69.00 286 SER A C 1
ATOM 2268 O O . SER A 1 286 ? 3.590 -0.324 -24.268 1.00 69.00 286 SER A O 1
ATOM 2270 N N . GLU A 1 287 ? 5.325 -1.056 -25.497 1.00 76.56 287 GLU A N 1
ATOM 2271 C CA . GLU A 1 287 ? 4.551 -1.335 -26.708 1.00 76.56 287 GLU A CA 1
ATOM 2272 C C . GLU A 1 287 ? 3.831 -2.692 -26.619 1.00 76.56 287 GLU A C 1
ATOM 2274 O O . GLU A 1 287 ? 4.396 -3.680 -26.141 1.00 76.56 287 GLU A O 1
ATOM 2279 N N . PRO A 1 288 ? 2.593 -2.810 -27.134 1.00 74.19 288 PRO A N 1
ATOM 2280 C CA . PRO A 1 288 ? 1.840 -4.060 -27.071 1.00 74.19 288 PRO A CA 1
ATOM 2281 C C . PRO A 1 288 ? 2.390 -5.137 -28.020 1.00 74.19 288 PRO A C 1
ATOM 2283 O O . PRO A 1 288 ? 2.094 -6.323 -27.848 1.00 74.19 288 PRO A O 1
ATOM 2286 N N . ARG A 1 289 ? 3.156 -4.752 -29.052 1.00 81.19 289 ARG A N 1
ATOM 2287 C CA . ARG A 1 289 ? 3.654 -5.652 -30.102 1.00 81.19 289 ARG A CA 1
ATOM 2288 C C . ARG A 1 289 ? 5.087 -5.328 -30.498 1.00 81.19 289 ARG A C 1
ATOM 2290 O O . ARG A 1 289 ? 5.499 -4.175 -30.518 1.00 81.19 289 ARG A O 1
ATOM 2297 N N . CYS A 1 290 ? 5.833 -6.359 -30.887 1.00 83.56 290 CYS A N 1
ATOM 2298 C CA . CYS A 1 290 ? 7.127 -6.176 -31.528 1.00 83.56 290 CYS A CA 1
ATOM 2299 C C . CYS A 1 290 ? 6.915 -5.571 -32.919 1.00 83.56 290 CYS A C 1
ATOM 2301 O O . CYS A 1 290 ? 6.256 -6.189 -33.750 1.00 83.56 290 CYS A O 1
ATOM 2303 N N . LEU A 1 291 ? 7.510 -4.415 -33.211 1.00 84.38 291 LEU A N 1
ATOM 2304 C CA . LEU A 1 291 ? 7.361 -3.771 -34.522 1.00 84.38 291 LEU A CA 1
ATOM 2305 C C . LEU A 1 291 ? 7.907 -4.628 -35.679 1.00 84.38 291 LEU A C 1
ATOM 2307 O O . LEU A 1 291 ? 7.378 -4.572 -36.786 1.00 84.38 291 LEU A O 1
ATOM 2311 N N . ALA A 1 292 ? 8.920 -5.458 -35.416 1.00 85.19 292 ALA A N 1
ATOM 2312 C CA . ALA A 1 292 ? 9.561 -6.280 -36.438 1.00 85.19 292 ALA A CA 1
ATOM 2313 C C . ALA A 1 292 ? 8.769 -7.549 -36.793 1.00 85.19 292 ALA A C 1
ATOM 2315 O O . ALA A 1 292 ? 8.617 -7.866 -37.967 1.00 85.19 292 ALA A O 1
ATOM 2316 N N . CYS A 1 293 ? 8.257 -8.284 -35.798 1.00 84.50 293 CYS A N 1
ATOM 2317 C CA . CYS A 1 293 ? 7.543 -9.549 -36.032 1.00 84.50 293 CYS A CA 1
ATOM 2318 C C . CYS A 1 293 ? 6.035 -9.484 -35.757 1.00 84.50 293 CYS A C 1
ATOM 2320 O O . CYS A 1 293 ? 5.351 -10.496 -35.889 1.00 84.50 293 CYS A O 1
ATOM 2322 N N . GLN A 1 294 ? 5.522 -8.321 -35.345 1.00 84.88 294 GLN A N 1
ATOM 2323 C CA . GLN A 1 294 ? 4.113 -8.041 -35.033 1.00 84.88 294 GLN A CA 1
ATOM 2324 C C . GLN A 1 294 ? 3.497 -8.924 -33.934 1.00 84.88 294 GLN A C 1
ATOM 2326 O O . GLN A 1 294 ? 2.296 -8.846 -33.671 1.00 84.88 294 GLN A O 1
ATOM 2331 N N . GLN A 1 295 ? 4.304 -9.738 -33.246 1.00 83.00 295 GLN A N 1
ATOM 2332 C CA . GLN A 1 295 ? 3.829 -10.580 -32.155 1.00 83.00 295 GLN A CA 1
ATOM 2333 C C . GLN A 1 295 ? 3.607 -9.772 -30.880 1.00 83.00 295 GLN A C 1
ATOM 2335 O O . GLN A 1 295 ? 4.379 -8.863 -30.562 1.00 83.00 295 GLN A O 1
ATOM 2340 N N . THR A 1 296 ? 2.570 -10.153 -30.133 1.00 79.38 296 THR A N 1
ATOM 2341 C CA . THR A 1 296 ? 2.268 -9.585 -28.820 1.00 79.38 296 THR A CA 1
ATOM 2342 C C . THR A 1 296 ? 3.429 -9.819 -27.865 1.00 79.38 296 THR A C 1
ATOM 2344 O O . THR A 1 296 ? 3.914 -10.945 -27.701 1.00 79.38 296 THR A O 1
ATOM 2347 N N . LEU A 1 297 ? 3.867 -8.739 -27.230 1.00 70.31 297 LEU A N 1
ATOM 2348 C CA . LEU A 1 297 ? 4.933 -8.777 -26.248 1.00 70.31 297 LEU A CA 1
ATOM 2349 C C . LEU A 1 297 ? 4.358 -9.196 -24.889 1.00 70.31 297 LEU A C 1
ATOM 2351 O O . LEU A 1 297 ? 3.387 -8.621 -24.406 1.00 70.31 297 LEU A O 1
ATOM 2355 N N . SER A 1 298 ? 4.936 -10.236 -24.288 1.00 68.81 298 SER A N 1
ATOM 2356 C CA . SER A 1 298 ? 4.690 -10.591 -22.887 1.00 68.81 298 SER A CA 1
ATOM 2357 C C . SER A 1 298 ? 5.654 -9.823 -21.988 1.00 68.81 298 SER A C 1
ATOM 2359 O O . SER A 1 298 ? 6.754 -9.506 -22.425 1.00 68.81 298 SER A O 1
ATOM 2361 N N . LEU A 1 299 ? 5.305 -9.631 -20.710 1.00 67.25 299 LEU A N 1
ATOM 2362 C CA . LEU A 1 299 ? 6.209 -9.077 -19.684 1.00 67.25 299 LEU A CA 1
ATOM 2363 C C . LEU A 1 299 ? 7.492 -9.905 -19.466 1.00 67.25 299 LEU A C 1
ATOM 2365 O O . LEU A 1 299 ? 8.339 -9.513 -18.674 1.00 67.25 299 LEU A O 1
ATOM 2369 N N . ASP A 1 300 ? 7.643 -11.040 -20.143 1.00 65.62 300 ASP A N 1
ATOM 2370 C CA . ASP A 1 300 ? 8.843 -11.874 -20.156 1.00 65.62 300 ASP A CA 1
ATOM 2371 C C . ASP A 1 300 ? 9.728 -11.538 -21.359 1.00 65.62 300 ASP A C 1
ATOM 2373 O O . ASP A 1 300 ? 9.881 -12.323 -22.296 1.00 65.62 300 ASP A O 1
ATOM 2377 N N . PHE A 1 301 ? 10.286 -10.330 -21.349 1.00 68.81 301 PHE A N 1
ATOM 2378 C CA . PHE A 1 301 ? 11.303 -9.923 -22.313 1.00 68.81 301 PHE A CA 1
ATOM 2379 C C . PHE A 1 301 ? 12.658 -10.523 -21.949 1.00 68.81 301 PHE A C 1
ATOM 2381 O O . PHE A 1 301 ? 12.984 -10.688 -20.770 1.00 68.81 301 PHE A O 1
ATOM 2388 N N . LEU A 1 302 ? 13.480 -10.770 -22.970 1.00 71.12 302 LEU A N 1
ATOM 2389 C CA . LEU A 1 302 ? 14.908 -10.991 -22.775 1.00 71.12 302 LEU A CA 1
ATOM 2390 C C . LEU A 1 302 ? 15.563 -9.620 -22.590 1.00 71.12 302 LEU A C 1
ATOM 2392 O O . LEU A 1 302 ? 15.516 -8.801 -23.501 1.00 71.12 302 LEU A O 1
ATOM 2396 N N . ALA A 1 303 ? 16.145 -9.355 -21.424 1.00 78.88 303 ALA A N 1
ATOM 2397 C CA . ALA A 1 303 ? 16.955 -8.161 -21.200 1.00 78.88 303 ALA A CA 1
ATOM 2398 C C . ALA A 1 303 ? 18.431 -8.511 -21.410 1.00 78.88 303 ALA A C 1
ATOM 2400 O O . ALA A 1 303 ? 18.925 -9.493 -20.852 1.00 78.88 303 ALA A O 1
ATOM 2401 N N . VAL A 1 304 ? 19.130 -7.724 -22.221 1.00 80.94 304 VAL A N 1
ATOM 2402 C CA . VAL A 1 304 ? 20.544 -7.927 -22.551 1.00 80.94 304 VAL A CA 1
ATOM 2403 C C . VAL A 1 304 ? 21.316 -6.679 -22.139 1.00 80.94 304 VAL A C 1
ATOM 2405 O O . VAL A 1 304 ? 20.892 -5.591 -22.506 1.00 80.94 304 VAL A O 1
ATOM 2408 N N . PRO A 1 305 ? 22.441 -6.783 -21.412 1.00 81.62 305 PRO A N 1
ATOM 2409 C CA . PRO A 1 305 ? 23.242 -5.613 -21.061 1.00 81.62 305 PRO A CA 1
ATOM 2410 C C . PRO A 1 305 ? 23.643 -4.795 -22.296 1.00 81.62 305 PRO A C 1
ATOM 2412 O O . PRO A 1 305 ? 24.162 -5.355 -23.270 1.00 81.62 305 PRO A O 1
ATOM 2415 N N . LYS A 1 306 ? 23.448 -3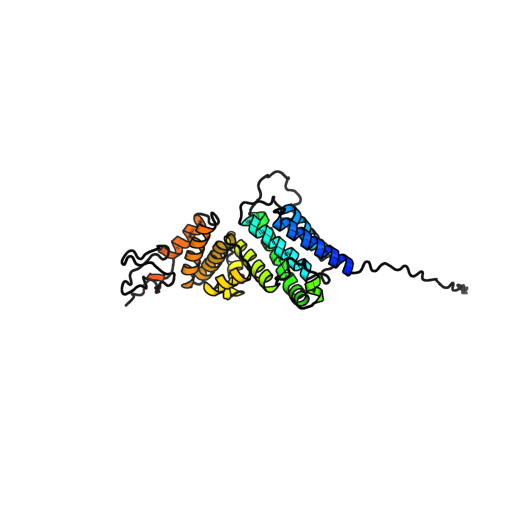.473 -22.244 1.00 80.12 306 LYS A N 1
ATOM 2416 C CA . LYS A 1 306 ? 23.886 -2.555 -23.302 1.00 80.12 306 LYS A CA 1
ATOM 2417 C C . LYS A 1 306 ? 25.401 -2.682 -23.498 1.00 80.12 306 LYS A C 1
ATOM 2419 O O . LYS A 1 306 ? 26.166 -2.793 -22.543 1.00 80.12 306 LYS A O 1
ATOM 2424 N N . GLY A 1 307 ? 25.845 -2.709 -24.755 1.00 64.88 307 GLY A N 1
ATOM 2425 C CA . GLY A 1 307 ? 27.267 -2.831 -25.105 1.00 64.88 307 GLY A CA 1
ATOM 2426 C C . GLY A 1 307 ? 27.827 -4.261 -25.163 1.00 64.88 307 GLY A C 1
ATOM 2427 O O . GLY A 1 307 ? 29.009 -4.430 -25.458 1.00 64.88 307 GLY A O 1
ATOM 2428 N N . ARG A 1 308 ? 27.010 -5.306 -24.957 1.00 50.97 308 ARG A N 1
ATOM 2429 C CA . ARG A 1 308 ? 27.374 -6.696 -25.295 1.00 50.97 308 ARG A CA 1
ATOM 2430 C C . ARG A 1 308 ? 26.559 -7.159 -26.502 1.00 50.97 308 ARG A C 1
ATOM 2432 O O . ARG A 1 308 ? 25.335 -7.147 -26.455 1.00 50.97 308 ARG A O 1
ATOM 2439 N N . SER A 1 309 ? 27.217 -7.575 -27.592 1.00 42.62 309 SER A N 1
ATOM 2440 C CA . SER A 1 309 ? 26.489 -8.102 -28.755 1.00 42.62 309 SER A CA 1
ATOM 2441 C C . SER A 1 309 ? 25.787 -9.405 -28.372 1.00 42.62 309 SER A C 1
ATOM 2443 O O . SER A 1 309 ? 26.446 -10.346 -27.922 1.00 42.62 309 SER A O 1
ATOM 2445 N N . VAL A 1 310 ? 24.478 -9.491 -28.603 1.00 44.94 310 VAL A N 1
ATOM 2446 C CA . VAL A 1 310 ? 23.755 -10.768 -28.593 1.00 44.94 310 VAL A CA 1
ATOM 2447 C C . VAL A 1 310 ? 24.331 -11.609 -29.729 1.00 44.94 310 VAL A C 1
ATOM 2449 O O . VAL A 1 310 ? 24.115 -11.284 -30.894 1.00 44.94 310 VAL A O 1
ATOM 2452 N N . ARG A 1 311 ? 25.130 -12.627 -29.400 1.00 43.12 311 ARG A N 1
ATOM 2453 C CA . ARG A 1 311 ? 25.545 -13.649 -30.369 1.00 43.12 311 ARG A CA 1
ATOM 2454 C C . ARG A 1 311 ? 24.460 -14.718 -30.482 1.00 43.12 311 ARG A C 1
ATOM 2456 O O . ARG A 1 311 ? 23.825 -15.038 -29.452 1.00 43.12 311 ARG A O 1
#

Sequence (311 aa):
MQSTLRIHRAPLLLLGLGLTSCTTEALFTDNRAKLQTAYDQIDAGEFEEATWELEQLIVQSEHEPERYPLQRYVAAWLLARIHTDASLGRPFLTESPRAGTGVFSLQGMPSNHSRPSPIAHQMAVTYSASLGRQWFTDASEAETTAEGQSLLPEQLDEFSIRSAQAYLTLAMFTVFSRFDFSERLKEVVTGVPELKRIATCDQLMSFAGASDSMRPWIYRGVFRYLREVDEVAAYKFGIKALQTARLAQGTFTRAHKDDIEQW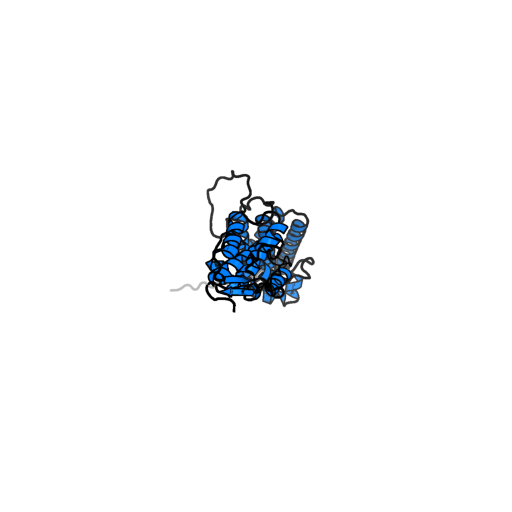INEDASFDFVCGKGQCKQRVIPSEPRCLACQQTLSLDFLAVPKGRSVR

pLDDT: mean 78.42, std 19.17, range [28.77, 97.62]

Radius of gyration: 27.31 Å; chains: 1; bounding box: 50×48×120 Å

Foldseek 3Di:
DDDDDDDDDDPPPPPPPPPDPPDLVVVLVVLQVLLVVLVVCVVVVVNLSSLVSLVVSLVVCVVPVLSQLQSNLSSLLVQLVSLLCCLLPPNPDAQDPCLQVDPDPPPPDDPDDPHRDSVSSLSSLLVSLVSSVVSLVSNQVLVPDPVSLVSHHPVCNVPDSVLSNLLSLLSNQLSCLLVVVLVSLLVSCVVPVLLLDPVSVVVSCVSNVPDLSSQLSSLSSNLSNCVVVLHPCSLLSLLRSVVSCVVSPDSDDPVSNCVSQCCQPPVRQWFWFQPPDPRRDGDRQNDQADPRPRDGDDSPTDTHGPPDDDD